Protein AF-A0A8J2X2W2-F1 (afdb_monomer)

Secondary structure (DSSP, 8-state):
-----EEE--S-------------------PPP---PPP--PPPHHHHHHHHHHHHHHHHHHHHHHHHHHHHHHHHHHHTT-SEEEEEEEEEGGGGGG--PPP--S----TT-TTSPPPEEEEEEEEEESSS-----HHHHHT-SEEEEEE-SHHHHHHHHH-TT-SEEEE-TTS--SS---HHHHHHHHHTT-EEEEE-GGGTT-HHHHHHHHHHHHHHHHHTTTTTTEEEE--SS-GGG---HHHHHHHHHHTT-S-HHIIIIIHHHHHHHHHHHHHHHTT----SS-HHHHHHHHHTS--S-------

Solvent-accessible surface area (backbone atoms only — not comparable to full-atom values): 17362 Å² total; per-residue (Å²): 142,87,51,50,33,46,54,29,52,39,95,74,90,83,91,86,89,88,87,81,89,85,84,90,87,90,86,81,91,80,83,92,80,79,96,72,80,78,78,85,72,76,73,53,74,69,55,50,50,48,54,49,52,51,54,50,50,50,53,50,49,54,51,48,53,50,45,54,32,38,51,48,25,47,54,44,37,44,75,41,32,26,47,31,37,28,50,61,29,77,38,47,50,93,48,33,74,76,56,62,72,74,75,92,62,81,78,74,80,79,73,86,49,94,86,52,86,75,70,42,82,40,37,25,38,35,34,38,26,71,48,63,62,90,69,59,50,65,76,42,57,58,66,27,47,32,33,29,34,34,53,58,27,51,55,10,42,49,34,52,30,70,38,85,79,38,20,30,43,39,50,71,25,59,47,82,66,76,46,75,92,50,61,72,43,49,50,48,18,45,73,78,46,24,24,40,32,42,43,51,39,58,30,66,95,28,73,70,16,36,53,28,35,42,56,52,35,35,52,49,11,62,62,29,80,30,16,62,34,29,28,59,26,35,27,46,40,51,36,86,61,56,67,40,44,65,56,49,26,54,50,34,42,75,19,56,22,73,47,26,68,39,19,40,40,54,22,46,50,42,24,49,51,38,19,45,42,48,27,49,77,70,72,44,86,89,53,99,58,55,71,66,59,43,48,52,57,59,67,67,49,79,66,90,70,78,77,77,77,81,126

InterPro domains:
  IPR002738 RNase P subunit p30 [PF01876] (72-260)
  IPR002738 RNase P subunit p30 [PTHR13031] (71-258)
  IPR016195 Polymerase/histidinol phosphatase-like [SSF89550] (74-259)

Nearest PDB structures (foldseek):
  7c7a-assembly1_I  TM=8.170E-01  e=3.276E-10  Saccharomyces cerevisiae S288C
  6ahu-assembly1_I  TM=7.641E-01  e=2.600E-10  Homo sapiens
  7c7a-assembly1_J  TM=7.807E-01  e=2.335E-09  Saccharomyces cerevisiae S288C
  6k0b-assembly1_C  TM=5.532E-01  e=8.106E-05  Methanocaldococcus jannaschii DSM 2661
  7cm9-assembly2_D  TM=5.169E-01  e=7.958E+00  Psychrobacter sp.

Foldseek 3Di:
DWFWKFWFFDDDDDDDDDDDDDDDDDDDDDDDDDDDDDDPDPDDPVVVVVVVVVVVVVVVVVLVVLLVLLLLLLVLSVVLGTQEIEGEDEDELVCLAVTAFRDNPDDPPPVPPPPDDDYHYFYEYEYEDAALDNDHDLVSLLNGLAYEYEYQEQSVLLSLLQDLSHQEYEYELLAAHNYDDDLVSLVSSVLSLHAYEYACQSVVVPVRSVVSSLVVLLVSCVSCVQQQRYEYIHGGSHNVSDDHLVVQLVVNVSSRRPPSSNHNHVNSVSSSLSSQLSSVVVVHPPDPDDPVRSVCVVVPRPDPDPPPPDD

Sequence (311 aa):
LTKNVLVRPRSGRGSAERGAHYYSTQCERASPAGNSSPASSQPGPAALLQQRADAVAAKMQDAHELRCGSVAAAERAYALGYASVALETLCDAAHASDAKPLDWGEPRDVETLKTTPRLRLLKRLTVRLDAPRVSVPQKVLNAFDIVAAVPETDDAFRAACSCNDVDLISVACGARLPFSVARKDVEVAIKRGAAFEVSYAHSIGQPRSLRHLTATGLRLAALTNGGRGLVLSCGSPDAWRVRSPGDTAALAAMLGVRNTDGVVGASAARAVEAGAARKYNAGADDSWLDGDEIKALVEARPSGKRRRRRK

Structure (mmCIF, N/CA/C/O backbone):
data_AF-A0A8J2X2W2-F1
#
_entry.id   AF-A0A8J2X2W2-F1
#
loop_
_atom_site.group_PDB
_atom_site.id
_atom_site.type_symbol
_atom_site.label_atom_id
_atom_site.label_alt_id
_atom_site.label_comp_id
_atom_site.label_asym_id
_atom_site.label_entity_id
_atom_site.label_seq_id
_atom_site.pdbx_PDB_ins_code
_atom_site.Cartn_x
_atom_site.Cartn_y
_atom_site.Cartn_z
_atom_site.occupancy
_atom_site.B_iso_or_equiv
_atom_site.auth_seq_id
_atom_site.auth_comp_id
_atom_site.auth_asym_id
_atom_site.auth_atom_id
_atom_site.pdbx_PDB_model_num
ATOM 1 N N . LEU A 1 1 ? -0.875 9.837 -11.314 1.00 24.45 1 LEU A N 1
ATOM 2 C CA . LEU A 1 1 ? -0.885 8.517 -11.984 1.00 24.45 1 LEU A CA 1
ATOM 3 C C . LEU A 1 1 ? 0.195 7.641 -11.361 1.00 24.45 1 LEU A C 1
ATOM 5 O O . LEU A 1 1 ? 1.324 7.734 -11.802 1.00 24.45 1 LEU A O 1
ATOM 9 N N . THR A 1 2 ? -0.120 6.839 -10.341 1.00 21.83 2 THR A N 1
ATOM 10 C CA . THR A 1 2 ? 0.725 5.707 -9.898 1.00 21.83 2 THR A CA 1
ATOM 11 C C . THR A 1 2 ? -0.059 4.857 -8.907 1.00 21.83 2 THR A C 1
ATOM 13 O O . THR A 1 2 ? -0.635 5.381 -7.963 1.00 21.83 2 THR A O 1
ATOM 16 N N . LYS A 1 3 ? -0.133 3.566 -9.221 1.00 43.47 3 LYS A N 1
ATOM 17 C CA . LYS A 1 3 ? -1.241 2.644 -8.957 1.00 43.47 3 LYS A CA 1
ATOM 18 C C . LYS A 1 3 ? -0.743 1.509 -8.038 1.00 43.47 3 LYS A C 1
ATOM 20 O O . LYS A 1 3 ? 0.450 1.264 -8.082 1.00 43.47 3 LYS A O 1
ATOM 25 N N . ASN A 1 4 ? -1.559 0.780 -7.271 1.00 34.69 4 ASN A N 1
ATOM 26 C CA . ASN A 1 4 ? -1.142 -0.370 -6.453 1.00 34.69 4 ASN A CA 1
ATOM 27 C C . ASN A 1 4 ? -2.254 -1.401 -6.208 1.00 34.69 4 ASN A C 1
ATOM 29 O O . ASN A 1 4 ? -3.209 -1.159 -5.480 1.00 34.69 4 ASN A O 1
ATOM 33 N N . VAL A 1 5 ? -2.053 -2.621 -6.707 1.00 31.16 5 VAL A N 1
ATOM 34 C CA . VAL A 1 5 ? -2.865 -3.788 -6.342 1.00 31.16 5 VAL A CA 1
ATOM 35 C C . VAL A 1 5 ? -2.185 -4.532 -5.189 1.00 31.16 5 VAL A C 1
ATOM 37 O O . VAL A 1 5 ? -1.052 -5.003 -5.342 1.00 31.16 5 VAL A O 1
ATOM 40 N N . LEU A 1 6 ? -2.869 -4.642 -4.045 1.00 33.56 6 LEU A N 1
ATOM 41 C CA . LEU A 1 6 ? -2.481 -5.547 -2.959 1.00 33.56 6 LEU A CA 1
ATOM 42 C C . LEU A 1 6 ? -2.991 -6.947 -3.292 1.00 33.56 6 LEU A C 1
ATOM 44 O O . LEU A 1 6 ? -4.169 -7.108 -3.608 1.00 33.56 6 LEU A O 1
ATOM 48 N N . VAL A 1 7 ? -2.123 -7.951 -3.205 1.00 36.31 7 VAL A N 1
ATOM 49 C CA . VAL A 1 7 ? -2.464 -9.306 -3.631 1.00 36.31 7 VAL A CA 1
ATOM 50 C C . VAL A 1 7 ? -1.961 -10.319 -2.594 1.00 36.31 7 VAL A C 1
ATOM 52 O O . VAL A 1 7 ? -0.776 -10.318 -2.267 1.00 36.31 7 VAL A O 1
ATOM 55 N N . ARG A 1 8 ? -2.843 -11.193 -2.075 1.00 36.81 8 ARG A N 1
ATOM 56 C CA . ARG A 1 8 ? -2.487 -12.313 -1.165 1.00 36.81 8 ARG A CA 1
ATOM 57 C C . ARG A 1 8 ? -2.390 -13.671 -1.888 1.00 36.81 8 ARG A C 1
ATOM 59 O O . ARG A 1 8 ? -3.344 -14.002 -2.568 1.00 36.81 8 ARG A O 1
ATOM 66 N N . PRO A 1 9 ? -1.349 -14.493 -1.715 1.00 33.06 9 PRO A N 1
ATOM 67 C CA . PRO A 1 9 ? -1.079 -15.717 -2.479 1.00 33.06 9 PRO A CA 1
ATOM 68 C C . PRO A 1 9 ? -1.818 -16.999 -2.029 1.00 33.06 9 PRO A C 1
ATOM 70 O O . PRO A 1 9 ? -2.207 -17.097 -0.866 1.00 33.06 9 PRO A O 1
ATOM 73 N N . ARG A 1 10 ? -1.882 -18.026 -2.898 1.00 34.56 10 ARG A N 1
ATOM 74 C CA . ARG A 1 10 ? -2.099 -19.462 -2.584 1.00 34.56 10 ARG A CA 1
ATOM 75 C C . ARG A 1 10 ? -0.824 -20.239 -2.876 1.00 34.56 10 ARG A C 1
ATOM 77 O O . ARG A 1 10 ? -0.017 -19.873 -3.724 1.00 34.56 10 ARG A O 1
ATOM 84 N N . SER A 1 11 ? -0.669 -21.339 -2.159 1.00 32.75 11 SER A N 1
ATOM 85 C CA . SER A 1 11 ? 0.422 -22.297 -2.280 1.00 32.75 11 SER A CA 1
ATOM 86 C C . SER A 1 11 ? 0.377 -23.064 -3.611 1.00 32.75 11 SER A C 1
ATOM 88 O O . SER A 1 11 ? -0.542 -23.854 -3.817 1.00 32.75 11 SER A O 1
ATOM 90 N N . GLY A 1 12 ? 1.376 -22.892 -4.484 1.00 34.03 12 GLY A N 1
ATOM 91 C CA . GLY A 1 12 ? 1.582 -23.756 -5.661 1.00 34.03 12 GLY A CA 1
ATOM 92 C C . GLY A 1 12 ? 2.517 -23.155 -6.722 1.00 34.03 12 GLY A C 1
ATOM 93 O O . GLY A 1 12 ? 2.444 -21.962 -6.986 1.00 34.03 12 GLY A O 1
ATOM 94 N N . ARG A 1 13 ? 3.428 -23.964 -7.290 1.00 36.56 13 ARG A N 1
ATOM 95 C CA . ARG A 1 13 ? 4.527 -23.574 -8.211 1.00 36.56 13 ARG A CA 1
ATOM 96 C C . ARG A 1 13 ? 4.166 -23.769 -9.698 1.00 36.56 13 ARG A C 1
ATOM 98 O O . ARG A 1 13 ? 3.506 -24.748 -10.019 1.00 36.56 13 ARG A O 1
ATOM 105 N N . GLY A 1 14 ? 4.738 -22.942 -10.583 1.00 31.86 14 GLY A N 1
ATOM 106 C CA . GLY A 1 14 ? 4.928 -23.211 -12.029 1.00 31.86 14 GLY A CA 1
ATOM 107 C C . GLY A 1 14 ? 4.980 -21.915 -12.861 1.00 31.86 14 GLY A C 1
ATOM 108 O O . GLY A 1 14 ? 4.031 -21.145 -12.805 1.00 31.86 14 GLY A O 1
ATOM 109 N N . SER A 1 15 ? 6.127 -21.477 -13.402 1.00 30.03 15 SER A N 1
ATOM 110 C CA . SER A 1 15 ? 6.850 -21.871 -14.644 1.00 30.03 15 SER A CA 1
ATOM 111 C C . SER A 1 15 ? 6.485 -20.985 -15.854 1.00 30.03 15 SER A C 1
ATOM 113 O O . SER A 1 15 ? 5.317 -20.734 -16.116 1.00 30.03 15 SER A O 1
ATOM 115 N N . ALA A 1 16 ? 7.510 -20.464 -16.543 1.00 31.73 16 ALA A N 1
ATOM 116 C CA . ALA A 1 16 ? 7.482 -19.286 -17.421 1.00 31.73 16 ALA A CA 1
ATOM 117 C C . ALA A 1 16 ? 7.842 -19.592 -18.885 1.00 31.73 16 ALA A C 1
ATOM 119 O O . ALA A 1 16 ? 8.654 -20.481 -19.121 1.00 31.73 16 ALA A O 1
ATOM 120 N N . GLU A 1 17 ? 7.378 -18.759 -19.829 1.00 29.20 17 GLU A N 1
ATOM 121 C CA . GLU A 1 17 ? 7.887 -18.702 -21.212 1.00 29.20 17 GLU A CA 1
ATOM 122 C C . GLU A 1 17 ? 7.980 -17.262 -21.772 1.00 29.20 17 GLU A C 1
ATOM 124 O O . GLU A 1 17 ? 7.378 -16.326 -21.244 1.00 29.20 17 GLU A O 1
ATOM 129 N N . ARG A 1 18 ? 8.839 -17.099 -22.795 1.00 30.72 18 ARG A N 1
ATOM 130 C CA . ARG A 1 18 ? 9.478 -15.871 -23.321 1.00 30.72 18 ARG A CA 1
ATOM 131 C C . ARG A 1 18 ? 9.047 -15.539 -24.763 1.00 30.72 18 ARG A C 1
ATOM 133 O O . ARG A 1 18 ? 8.741 -16.446 -25.522 1.00 30.72 18 ARG A O 1
ATOM 140 N N . GLY A 1 19 ? 9.228 -14.274 -25.168 1.00 25.31 19 GLY A N 1
ATOM 141 C CA . GLY A 1 19 ? 9.391 -13.802 -26.564 1.00 25.31 19 GLY A CA 1
ATOM 142 C C . GLY A 1 19 ? 8.934 -12.340 -26.727 1.00 25.31 19 GLY A C 1
ATOM 143 O O . GLY A 1 19 ? 8.133 -11.887 -25.920 1.00 25.31 19 GLY A O 1
ATOM 144 N N . ALA A 1 20 ? 9.332 -11.511 -27.697 1.00 25.92 20 ALA A N 1
ATOM 145 C CA . ALA A 1 20 ? 10.502 -11.351 -28.568 1.00 25.92 20 ALA A CA 1
ATOM 146 C C . ALA A 1 20 ? 10.357 -9.961 -29.264 1.00 25.92 20 ALA A C 1
ATOM 148 O O . ALA A 1 20 ? 9.246 -9.487 -29.465 1.00 25.92 20 ALA A O 1
ATOM 149 N N . HIS A 1 21 ? 11.500 -9.337 -29.568 1.00 27.16 21 HIS A N 1
ATOM 150 C CA . HIS A 1 21 ? 11.850 -8.168 -30.412 1.00 27.16 21 HIS A CA 1
ATOM 151 C C . HIS A 1 21 ? 10.853 -7.496 -31.386 1.00 27.16 21 HIS A C 1
ATOM 153 O O . HIS A 1 21 ? 10.154 -8.191 -32.106 1.00 27.16 21 HIS A O 1
ATOM 159 N N . TYR A 1 22 ? 11.002 -6.164 -31.569 1.00 26.44 22 TYR A N 1
ATOM 160 C CA . TYR A 1 22 ? 10.888 -5.459 -32.871 1.00 26.44 22 TYR A CA 1
ATOM 161 C C . TYR A 1 22 ? 11.778 -4.182 -32.947 1.00 26.44 22 TYR A C 1
ATOM 163 O O . TYR A 1 22 ? 11.988 -3.503 -31.943 1.00 26.44 22 TYR A O 1
ATOM 171 N N . TYR A 1 23 ? 12.329 -3.930 -34.147 1.00 24.78 23 TYR A N 1
ATOM 172 C CA . TYR A 1 23 ? 13.270 -2.877 -34.617 1.00 24.78 23 TYR A CA 1
ATOM 173 C C . TYR A 1 23 ? 12.627 -1.461 -34.693 1.00 24.78 23 TYR A C 1
ATOM 175 O O . TYR A 1 23 ? 11.421 -1.367 -34.868 1.00 24.78 23 TYR A O 1
ATOM 183 N N . SER A 1 24 ? 13.317 -0.355 -34.346 1.00 28.81 24 SER A N 1
ATOM 184 C CA . SER A 1 24 ? 14.166 0.574 -35.152 1.00 28.81 24 SER A CA 1
ATOM 185 C C . SER A 1 24 ? 13.444 1.440 -36.209 1.00 28.81 24 SER A C 1
ATOM 187 O O . SER A 1 24 ? 12.777 0.891 -37.072 1.00 28.81 24 SER A O 1
ATOM 189 N N . THR A 1 25 ? 13.644 2.775 -36.141 1.00 28.00 25 THR A N 1
ATOM 190 C CA . THR A 1 25 ? 14.144 3.667 -37.225 1.00 28.00 25 THR A CA 1
ATOM 191 C C . THR A 1 25 ? 14.337 5.112 -36.722 1.00 28.00 25 THR A C 1
ATOM 193 O O . THR A 1 25 ? 13.554 5.605 -35.914 1.00 28.00 25 THR A O 1
ATOM 196 N N . GLN A 1 26 ? 15.393 5.780 -37.206 1.00 32.53 26 GLN A N 1
ATOM 197 C CA . GLN A 1 26 ? 15.699 7.212 -37.047 1.00 32.53 26 GLN A CA 1
ATOM 198 C C . GLN A 1 26 ? 15.231 8.022 -38.272 1.00 32.53 26 GLN A C 1
ATOM 200 O O . GLN A 1 26 ? 15.278 7.487 -39.374 1.00 32.53 26 GLN A O 1
ATOM 205 N N . CYS A 1 27 ? 14.883 9.301 -38.066 1.00 24.92 27 CYS A N 1
ATOM 206 C CA . CYS A 1 27 ? 15.009 10.506 -38.933 1.00 24.92 27 CYS A CA 1
ATOM 207 C C . CYS A 1 27 ? 14.081 11.586 -38.323 1.00 24.92 27 CYS A C 1
ATOM 209 O O . CYS A 1 27 ? 13.090 11.227 -37.703 1.00 24.92 27 CYS A O 1
ATOM 211 N N . GLU A 1 28 ? 14.272 12.903 -38.359 1.00 29.38 28 GLU A N 1
ATOM 212 C CA . GLU A 1 28 ? 15.184 13.824 -39.040 1.00 29.38 28 GLU A CA 1
ATOM 213 C C . GLU A 1 28 ? 15.098 15.179 -38.294 1.00 29.38 28 GLU A C 1
ATOM 215 O O . GLU A 1 28 ? 14.148 15.440 -37.552 1.00 29.38 28 GLU A O 1
ATOM 220 N N . ARG A 1 29 ? 16.101 16.048 -38.462 1.00 35.06 29 ARG A N 1
ATOM 221 C CA . ARG A 1 29 ? 16.132 17.404 -37.887 1.00 35.06 29 ARG A CA 1
ATOM 222 C C . ARG A 1 29 ? 15.205 18.346 -38.664 1.00 35.06 29 ARG A C 1
ATOM 224 O O . ARG A 1 29 ? 15.359 18.467 -39.873 1.00 35.06 29 ARG A O 1
ATOM 231 N N . ALA A 1 30 ? 14.370 19.108 -37.958 1.00 33.44 30 ALA A N 1
ATOM 232 C CA . ALA A 1 30 ? 13.695 20.294 -38.489 1.00 33.44 30 ALA A CA 1
ATOM 233 C C . ALA A 1 30 ? 14.104 21.547 -37.689 1.00 33.44 30 ALA A C 1
ATOM 235 O O . ALA A 1 30 ? 14.043 21.558 -36.459 1.00 33.44 30 ALA A O 1
ATOM 236 N N . SER A 1 31 ? 14.553 22.583 -38.403 1.00 35.53 31 SER A N 1
ATOM 237 C CA . SER A 1 31 ? 14.855 23.929 -37.887 1.00 35.53 31 SER A CA 1
ATOM 238 C C . SER A 1 31 ? 13.572 24.739 -37.624 1.00 35.53 31 SER A C 1
ATOM 240 O O . SER A 1 31 ? 12.538 24.440 -38.224 1.00 35.53 31 SER A O 1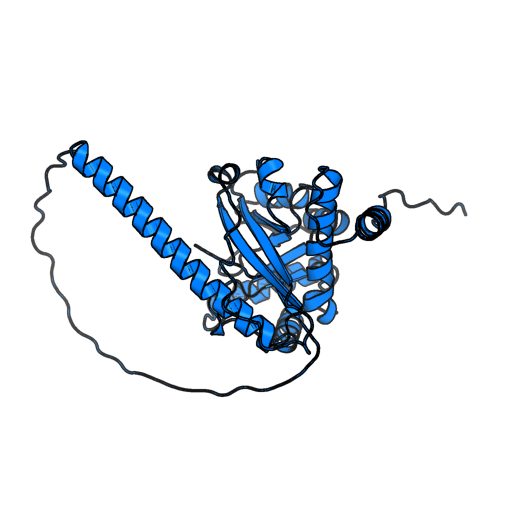
ATOM 242 N N . PRO A 1 32 ? 13.607 25.770 -36.756 1.00 41.06 32 PRO A N 1
ATOM 243 C CA . PRO A 1 32 ? 12.401 26.422 -36.256 1.00 41.06 32 PRO A CA 1
ATOM 244 C C . PRO A 1 32 ? 11.897 27.511 -37.214 1.00 41.06 32 PRO A C 1
ATOM 246 O O . PRO A 1 32 ? 12.652 28.392 -37.624 1.00 41.06 32 PRO A O 1
ATOM 249 N N . ALA A 1 33 ? 10.603 27.475 -37.529 1.00 36.78 33 ALA A N 1
ATOM 250 C CA . ALA A 1 33 ? 9.904 28.539 -38.238 1.00 36.78 33 ALA A CA 1
ATOM 251 C C . ALA A 1 33 ? 9.156 29.451 -37.248 1.00 36.78 33 ALA A C 1
ATOM 253 O O . ALA A 1 33 ? 8.403 28.969 -36.409 1.00 36.78 33 ALA A O 1
ATOM 254 N N . GLY A 1 34 ? 9.378 30.762 -37.392 1.00 34.44 34 GLY A N 1
ATOM 255 C CA . GLY A 1 34 ? 8.404 31.843 -37.192 1.00 34.44 34 GLY A CA 1
ATOM 256 C C . GLY A 1 34 ? 7.659 31.941 -35.856 1.00 34.44 34 GLY A C 1
ATOM 257 O O . GLY A 1 34 ? 6.593 31.361 -35.685 1.00 34.44 34 GLY A O 1
ATOM 258 N N . ASN A 1 35 ? 8.134 32.823 -34.972 1.00 41.25 35 ASN A N 1
ATOM 259 C CA . ASN A 1 35 ? 7.325 33.384 -33.888 1.00 41.25 35 ASN A CA 1
ATOM 260 C C . ASN A 1 35 ? 6.244 34.318 -34.462 1.00 41.25 35 ASN A C 1
ATOM 262 O O . ASN A 1 35 ? 6.518 35.479 -34.758 1.00 41.25 35 ASN A O 1
ATOM 266 N N . SER A 1 36 ? 5.006 33.836 -34.551 1.00 41.78 36 SER A N 1
ATOM 267 C CA . SER A 1 36 ? 3.813 34.686 -34.526 1.00 41.78 36 SER A CA 1
ATOM 268 C C . SER A 1 36 ? 3.010 34.334 -33.279 1.00 41.78 36 SER A C 1
ATOM 270 O O . SER A 1 36 ? 2.406 33.265 -33.206 1.00 41.78 36 SER A O 1
ATOM 272 N N . SER A 1 37 ? 3.042 35.210 -32.276 1.00 43.66 37 SER A N 1
ATOM 273 C CA . SER A 1 37 ? 2.253 35.069 -31.051 1.00 43.66 37 SER A CA 1
ATOM 274 C C . SER A 1 37 ? 0.758 35.043 -31.395 1.00 43.66 37 SER A C 1
ATOM 276 O O . SER A 1 37 ? 0.269 36.031 -31.951 1.00 43.66 37 SER A O 1
ATOM 278 N N . PRO A 1 38 ? -0.000 33.978 -31.077 1.00 44.06 38 PRO A N 1
ATOM 279 C CA . PRO A 1 38 ? -1.446 34.041 -31.189 1.00 44.06 38 PRO A CA 1
ATOM 280 C C . PRO A 1 38 ? -1.968 34.947 -30.071 1.00 44.06 38 PRO A C 1
ATOM 282 O O . PRO A 1 38 ? -1.667 34.745 -28.893 1.00 44.06 38 PRO A O 1
ATOM 285 N N . ALA A 1 39 ? -2.729 35.973 -30.447 1.00 42.81 39 ALA A N 1
ATOM 286 C CA . ALA A 1 39 ? -3.478 36.788 -29.505 1.00 42.81 39 ALA A CA 1
ATOM 287 C C . ALA A 1 39 ? -4.376 35.873 -28.656 1.00 42.81 39 ALA A C 1
ATOM 289 O O . ALA A 1 39 ? -5.155 35.082 -29.188 1.00 42.81 39 ALA A O 1
ATOM 290 N N . SER A 1 40 ? -4.247 35.959 -27.333 1.00 50.62 40 SER A N 1
ATOM 291 C CA . SER A 1 40 ? -5.003 35.165 -26.367 1.00 50.62 40 SER A CA 1
ATOM 292 C C . SER A 1 40 ? -6.456 35.644 -26.278 1.00 50.62 40 SER A C 1
ATOM 294 O O . SER A 1 40 ? -6.863 36.298 -25.319 1.00 50.62 40 SER A O 1
ATOM 296 N N . SER A 1 41 ? -7.273 35.312 -27.279 1.00 61.72 41 SER A N 1
ATOM 297 C CA . SER A 1 41 ? -8.726 35.422 -27.154 1.00 61.72 41 SER A CA 1
ATOM 298 C C . SER A 1 41 ? -9.199 34.390 -26.130 1.00 61.72 41 SER A C 1
ATOM 300 O O . SER A 1 41 ? -9.067 33.184 -26.357 1.00 61.72 41 SER A O 1
ATOM 302 N N . GLN A 1 42 ? -9.717 34.849 -24.989 1.00 56.06 42 GLN A N 1
ATOM 303 C CA . GLN A 1 42 ? -10.313 33.962 -23.991 1.00 56.06 42 GLN A CA 1
ATOM 304 C C . GLN A 1 42 ? -11.442 33.145 -24.645 1.00 56.06 42 GLN A C 1
ATOM 306 O O . GLN A 1 42 ? -12.254 33.719 -25.377 1.00 56.06 42 GLN A O 1
ATOM 311 N N . PRO A 1 43 ? -11.494 31.819 -24.430 1.00 65.25 43 PRO A N 1
ATOM 312 C CA . PRO A 1 43 ? -12.512 30.978 -25.040 1.00 65.25 43 PRO A CA 1
ATOM 313 C C . PRO A 1 43 ? -13.907 31.443 -24.610 1.00 65.25 43 PRO A C 1
ATOM 315 O O . PRO A 1 43 ? -14.156 31.698 -23.433 1.00 65.25 43 PRO A O 1
ATOM 318 N N . GLY A 1 44 ? -14.826 31.550 -25.572 1.00 79.12 44 GLY A N 1
ATOM 319 C CA . GLY A 1 44 ? -16.223 31.867 -25.284 1.00 79.12 44 GLY A CA 1
ATOM 320 C C . GLY A 1 44 ? -16.885 30.797 -24.395 1.00 79.12 44 GLY A C 1
ATOM 321 O O . GLY A 1 44 ? -16.419 29.656 -24.341 1.00 79.12 44 GLY A O 1
ATOM 322 N N . PRO A 1 45 ? -18.003 31.115 -23.720 1.00 75.62 45 PRO A N 1
ATOM 323 C CA . PRO A 1 45 ? -18.645 30.228 -22.742 1.00 75.62 45 PRO A CA 1
ATOM 324 C C . PRO A 1 45 ? -19.031 28.842 -23.296 1.00 75.62 45 PRO A C 1
ATOM 326 O O . PRO A 1 45 ? -18.932 27.850 -22.577 1.00 75.62 45 PRO A O 1
ATOM 329 N N . ALA A 1 46 ? -19.394 28.739 -24.579 1.00 76.06 46 ALA A N 1
ATOM 330 C CA . ALA A 1 46 ? -19.668 27.456 -25.238 1.00 76.06 46 ALA A CA 1
ATOM 331 C C . ALA A 1 46 ? -18.401 26.597 -25.429 1.00 76.06 46 ALA A C 1
ATOM 333 O O . ALA A 1 46 ? -18.435 25.388 -25.212 1.00 76.06 46 ALA A O 1
ATOM 334 N N . ALA A 1 47 ? -17.265 27.221 -25.760 1.00 76.88 47 ALA A N 1
ATOM 335 C CA . ALA A 1 47 ? -15.982 26.530 -25.884 1.00 76.88 47 ALA A CA 1
ATOM 336 C C . ALA A 1 47 ? -15.470 26.042 -24.518 1.00 76.88 47 ALA A C 1
ATOM 338 O O . ALA A 1 47 ? -14.935 24.943 -24.421 1.00 76.88 47 ALA A O 1
ATOM 339 N N . LEU A 1 48 ? -15.705 26.809 -23.447 1.00 73.38 48 LEU A N 1
ATOM 340 C CA . LEU A 1 48 ? -15.424 26.396 -22.064 1.00 73.38 48 LEU A CA 1
ATOM 341 C C . LEU A 1 48 ? -16.267 25.191 -21.621 1.00 73.38 48 LEU A C 1
ATOM 343 O O . LEU A 1 48 ? -15.760 24.304 -20.934 1.00 73.38 48 LEU A O 1
ATOM 347 N N . LEU A 1 49 ? -17.547 25.140 -22.003 1.00 71.50 49 LEU A N 1
ATOM 348 C CA . LEU A 1 49 ? -18.417 23.993 -21.727 1.00 71.50 49 LEU A CA 1
ATOM 349 C C . LEU A 1 49 ? -17.967 22.744 -22.491 1.00 71.50 49 LEU A C 1
ATOM 351 O O . LEU A 1 49 ? -17.895 21.674 -21.890 1.00 71.50 49 LEU A O 1
ATOM 355 N N . GLN A 1 50 ? -17.596 22.891 -23.765 1.00 74.81 50 GLN A N 1
ATOM 356 C CA . GLN A 1 50 ? -17.073 21.786 -24.567 1.00 74.81 50 GLN A CA 1
ATOM 357 C C . GLN A 1 50 ? -15.742 21.267 -24.009 1.00 74.81 50 GLN A C 1
ATOM 359 O O . GLN A 1 50 ? -15.610 20.076 -23.763 1.00 74.81 50 GLN A O 1
ATOM 364 N N . GLN A 1 51 ? -14.802 22.156 -23.670 1.00 75.62 51 GLN A N 1
ATOM 365 C CA . GLN A 1 51 ? -13.534 21.776 -23.033 1.00 75.62 51 GLN A CA 1
ATOM 366 C C . GLN A 1 51 ? -13.741 21.045 -21.701 1.00 75.62 51 GLN A C 1
ATOM 368 O O . GLN A 1 51 ? -13.018 20.102 -21.383 1.00 75.62 51 GLN A O 1
ATOM 373 N N . ARG A 1 52 ? -14.739 21.457 -20.908 1.00 63.41 52 ARG A N 1
ATOM 374 C CA . ARG A 1 52 ? -15.119 20.748 -19.680 1.00 63.41 52 ARG A CA 1
ATOM 375 C C . ARG A 1 52 ? -15.698 19.367 -19.976 1.00 63.41 52 ARG A C 1
ATOM 377 O O . ARG A 1 52 ? -15.336 18.424 -19.279 1.00 63.41 52 ARG A O 1
ATOM 384 N N . ALA A 1 53 ? -16.563 19.240 -20.981 1.00 51.78 53 ALA A N 1
ATOM 385 C CA . ALA A 1 53 ? -17.136 17.962 -21.394 1.00 51.78 53 ALA A CA 1
ATOM 386 C C . ALA A 1 53 ? -16.055 16.998 -21.909 1.00 51.78 53 ALA A C 1
ATOM 388 O O . ALA A 1 53 ? -16.003 15.855 -21.459 1.00 51.78 53 ALA A O 1
ATOM 389 N N . ASP A 1 54 ? -15.137 17.479 -22.746 1.00 61.66 54 ASP A N 1
ATOM 390 C CA . ASP A 1 54 ? -14.018 16.698 -23.280 1.00 61.66 54 ASP A CA 1
ATOM 391 C C . ASP A 1 54 ? -13.063 16.257 -22.159 1.00 61.66 54 ASP A C 1
ATOM 393 O O . ASP A 1 54 ? -12.648 15.101 -22.106 1.00 61.66 54 ASP A O 1
ATOM 397 N N . ALA A 1 55 ? -12.773 17.137 -21.191 1.00 58.81 55 ALA A N 1
ATOM 398 C CA . ALA A 1 55 ? -11.968 16.790 -20.019 1.00 58.81 55 ALA A CA 1
ATOM 399 C C . ALA A 1 55 ? -12.650 15.745 -19.118 1.00 58.81 55 ALA A C 1
ATOM 401 O O . ALA A 1 55 ? -11.976 14.904 -18.520 1.00 58.81 55 ALA A O 1
ATOM 402 N N . VAL A 1 56 ? -13.981 15.784 -19.002 1.00 51.56 56 VAL A N 1
ATOM 403 C CA . VAL A 1 56 ? -14.755 14.758 -18.289 1.00 51.56 56 VAL A CA 1
ATOM 404 C C . VAL A 1 56 ? -14.736 13.437 -19.062 1.00 51.56 56 VAL A C 1
ATOM 406 O O . VAL A 1 56 ? -14.497 12.400 -18.449 1.00 51.56 56 VAL A O 1
ATOM 409 N N . ALA A 1 57 ? -14.910 13.462 -20.385 1.00 38.41 57 ALA A N 1
ATOM 410 C CA . ALA A 1 57 ? -14.857 12.276 -21.237 1.00 38.41 57 ALA A CA 1
ATOM 411 C C . ALA A 1 57 ? -13.472 11.606 -21.213 1.00 38.41 57 ALA A C 1
ATOM 413 O O . ALA A 1 57 ? -13.392 10.392 -21.038 1.00 38.41 57 ALA A O 1
ATOM 414 N N . ALA A 1 58 ? -12.388 12.386 -21.272 1.00 48.06 58 ALA A N 1
ATOM 415 C CA . ALA A 1 58 ? -11.021 11.885 -21.127 1.00 48.06 58 ALA A CA 1
ATOM 416 C C . ALA A 1 58 ? -10.794 11.247 -19.746 1.00 48.06 58 ALA A C 1
ATOM 418 O O . ALA A 1 58 ? -10.296 10.129 -19.651 1.00 48.06 58 ALA A O 1
ATOM 419 N N . LYS A 1 59 ? -11.261 11.890 -18.662 1.00 55.19 59 LYS A N 1
ATOM 420 C CA . LYS A 1 59 ? -11.230 11.295 -17.312 1.00 55.19 59 LYS A CA 1
ATOM 421 C C . LYS A 1 59 ? -12.030 9.991 -17.224 1.00 55.19 59 LYS A C 1
ATOM 423 O O . LYS A 1 59 ? -11.628 9.080 -16.503 1.00 55.19 59 LYS A O 1
ATOM 428 N N . MET A 1 60 ? -13.163 9.897 -17.922 1.00 41.44 60 MET A N 1
ATOM 429 C CA . MET A 1 60 ? -13.977 8.679 -17.985 1.00 41.44 60 MET A CA 1
ATOM 430 C C . MET A 1 60 ? -13.286 7.563 -18.779 1.00 41.44 60 MET A C 1
ATOM 432 O O . MET A 1 60 ? -13.313 6.415 -18.340 1.00 41.44 60 MET A O 1
ATOM 436 N N . GLN A 1 61 ? -12.637 7.884 -19.902 1.00 47.16 61 GLN A N 1
ATOM 437 C CA . GLN A 1 61 ? -11.843 6.937 -20.693 1.00 47.16 61 GLN A CA 1
ATOM 438 C C . GLN A 1 61 ? -10.638 6.418 -19.899 1.00 47.16 61 GLN A C 1
ATOM 440 O O . GLN A 1 61 ? -10.471 5.205 -19.785 1.00 47.16 61 GLN A O 1
ATOM 445 N N . ASP A 1 62 ? -9.893 7.307 -19.237 1.00 59.50 62 ASP A N 1
ATOM 446 C CA . ASP A 1 62 ? -8.787 6.944 -18.344 1.00 59.50 62 ASP A CA 1
ATOM 447 C C . ASP A 1 62 ? -9.252 6.007 -17.216 1.00 59.50 62 ASP A C 1
ATOM 449 O O . ASP A 1 62 ? -8.576 5.030 -16.879 1.00 59.50 62 ASP A O 1
ATOM 453 N N . ALA A 1 63 ? -10.422 6.279 -16.627 1.00 57.31 63 ALA A N 1
ATOM 454 C CA . ALA A 1 63 ? -11.012 5.436 -15.590 1.00 57.31 63 ALA A CA 1
ATOM 455 C C . ALA A 1 63 ? -11.453 4.064 -16.131 1.00 57.31 63 ALA A C 1
ATOM 457 O O . ALA A 1 63 ? -11.277 3.050 -15.451 1.00 57.31 63 ALA A O 1
ATOM 458 N N . HIS A 1 64 ? -11.993 4.014 -17.351 1.00 55.22 64 HIS A N 1
ATOM 459 C CA . HIS A 1 64 ? -12.392 2.776 -18.015 1.00 55.22 64 HIS A CA 1
ATOM 460 C C . HIS A 1 64 ? -11.180 1.899 -18.365 1.00 55.22 64 HIS A C 1
ATOM 462 O O . HIS A 1 64 ? -11.155 0.722 -18.010 1.00 55.22 64 HIS A O 1
ATOM 468 N N . GLU A 1 65 ? -10.141 2.459 -18.985 1.00 60.38 65 GLU A N 1
ATOM 469 C CA . GLU A 1 65 ? -8.901 1.731 -19.285 1.00 60.38 65 GLU A CA 1
ATOM 470 C C . GLU A 1 65 ? -8.214 1.225 -18.015 1.00 60.38 65 GLU A C 1
ATOM 472 O O . GLU A 1 65 ? -7.767 0.075 -17.945 1.00 60.38 65 GLU A O 1
ATOM 477 N N . LEU A 1 66 ? -8.181 2.061 -16.972 1.00 60.06 66 LEU A N 1
ATOM 478 C CA . LEU A 1 66 ? -7.650 1.686 -15.668 1.00 60.06 66 LEU A CA 1
ATOM 479 C C . LEU A 1 66 ? -8.415 0.506 -15.063 1.00 60.06 66 LEU A C 1
ATOM 481 O O . LEU A 1 66 ? -7.799 -0.399 -14.492 1.00 60.06 66 LEU A O 1
ATOM 485 N N . ARG A 1 67 ? -9.743 0.506 -15.200 1.00 64.19 67 ARG A N 1
ATOM 486 C CA . ARG A 1 67 ? -10.612 -0.579 -14.748 1.00 64.19 67 ARG A CA 1
ATOM 487 C C . ARG A 1 67 ? -10.350 -1.859 -15.540 1.00 64.19 67 ARG A C 1
ATOM 489 O O . ARG A 1 67 ? -10.102 -2.889 -14.922 1.00 64.19 67 ARG A O 1
ATOM 496 N N . CYS A 1 68 ? -10.317 -1.800 -16.872 1.00 56.41 68 CYS A N 1
ATOM 497 C CA . CYS A 1 68 ? -10.027 -2.959 -17.721 1.00 56.41 68 CYS A CA 1
ATOM 498 C C . CYS A 1 68 ? -8.662 -3.586 -17.408 1.00 56.41 68 CYS A C 1
ATOM 500 O O . CYS A 1 68 ? -8.573 -4.802 -17.235 1.00 56.41 68 CYS A O 1
ATOM 502 N N . GLY A 1 69 ? -7.612 -2.770 -17.264 1.00 68.75 69 GLY A N 1
ATOM 503 C CA . GLY A 1 69 ? -6.291 -3.265 -16.872 1.00 68.75 69 GLY A CA 1
ATOM 504 C C . GLY A 1 69 ? -6.313 -3.925 -15.492 1.00 68.75 69 GLY A C 1
ATOM 505 O O . GLY A 1 69 ? -5.818 -5.036 -15.316 1.00 68.75 69 GLY A O 1
ATOM 506 N N . SER A 1 70 ? -6.969 -3.291 -14.519 1.00 72.31 70 SER A N 1
ATOM 507 C CA . SER A 1 70 ? -7.041 -3.820 -13.153 1.00 72.31 70 SER A CA 1
ATOM 508 C C . SER A 1 70 ? -7.823 -5.137 -13.051 1.00 72.31 70 SER A C 1
ATOM 510 O O . SER A 1 70 ? -7.448 -5.994 -12.251 1.00 72.31 70 SER A O 1
ATOM 512 N N . VAL A 1 71 ? -8.856 -5.338 -13.878 1.00 76.50 71 VAL A N 1
ATOM 513 C CA . VAL A 1 71 ? -9.570 -6.625 -13.986 1.00 76.50 71 VAL A CA 1
ATOM 514 C C . VAL A 1 71 ? -8.651 -7.705 -14.560 1.00 76.50 71 VAL A C 1
ATOM 516 O O . VAL A 1 71 ? -8.504 -8.759 -13.946 1.00 76.50 71 VAL A O 1
ATOM 519 N N . ALA A 1 72 ? -7.936 -7.424 -15.654 1.00 80.12 72 ALA A N 1
ATOM 520 C CA . ALA A 1 72 ? -6.969 -8.369 -16.223 1.00 80.12 72 ALA A CA 1
ATOM 521 C C . ALA A 1 72 ? -5.839 -8.717 -15.229 1.00 80.12 72 ALA A C 1
ATOM 523 O O . ALA A 1 72 ? -5.374 -9.858 -15.153 1.00 80.12 72 ALA A O 1
ATOM 524 N N . ALA A 1 73 ? -5.399 -7.748 -14.420 1.00 81.81 73 ALA A N 1
ATOM 525 C CA . ALA A 1 73 ? -4.449 -7.992 -13.341 1.00 81.81 73 ALA A CA 1
ATOM 526 C C . ALA A 1 73 ? -5.037 -8.876 -12.228 1.00 81.81 73 ALA A C 1
ATOM 528 O O . ALA A 1 73 ? -4.318 -9.721 -11.690 1.00 81.81 73 ALA A O 1
ATOM 529 N N . ALA A 1 74 ? -6.323 -8.726 -11.901 1.00 79.44 74 ALA A N 1
ATOM 530 C CA . ALA A 1 74 ? -7.018 -9.569 -10.930 1.00 79.44 74 ALA A CA 1
ATOM 531 C C . ALA A 1 74 ? -7.190 -11.014 -11.429 1.00 79.44 74 ALA A C 1
ATOM 533 O O . ALA A 1 74 ? -6.931 -11.951 -10.676 1.00 79.44 74 ALA A O 1
ATOM 534 N N . GLU A 1 75 ? -7.537 -11.206 -12.703 1.00 81.81 75 GLU A N 1
ATOM 535 C CA . GLU A 1 75 ? -7.593 -12.527 -13.346 1.00 81.81 75 GLU A CA 1
ATOM 536 C C . GLU A 1 75 ? -6.220 -13.205 -13.337 1.00 81.81 75 GLU A C 1
ATOM 538 O O . GLU A 1 75 ? -6.082 -14.364 -12.937 1.00 81.81 75 GLU A O 1
ATOM 543 N N . ARG A 1 76 ? -5.164 -12.462 -13.695 1.00 84.81 76 ARG A N 1
ATOM 544 C CA . ARG A 1 76 ? -3.790 -12.971 -13.638 1.00 84.81 76 ARG A CA 1
ATOM 545 C C . ARG A 1 76 ? -3.373 -13.318 -12.212 1.00 84.81 76 ARG A C 1
ATOM 547 O O . ARG A 1 76 ? -2.736 -14.348 -12.002 1.00 84.81 76 ARG A O 1
ATOM 554 N N . ALA A 1 77 ? -3.714 -12.480 -11.238 1.00 85.06 77 ALA A N 1
ATOM 555 C CA . ALA A 1 77 ? -3.478 -12.766 -9.832 1.00 85.06 77 ALA A CA 1
ATOM 556 C C . ALA A 1 77 ? -4.184 -14.065 -9.420 1.00 85.06 77 ALA A C 1
ATOM 558 O O . ALA A 1 77 ? -3.557 -14.955 -8.855 1.00 85.06 77 ALA A O 1
ATOM 559 N N . TYR A 1 78 ? -5.453 -14.238 -9.764 1.00 82.75 78 TYR A N 1
ATOM 560 C CA . TYR A 1 78 ? -6.168 -15.476 -9.477 1.00 82.75 78 TYR A CA 1
ATOM 561 C C . TYR A 1 78 ? -5.490 -16.709 -10.096 1.00 82.75 78 TYR A C 1
ATOM 563 O O . TYR A 1 78 ? -5.247 -17.687 -9.388 1.00 82.75 78 TYR A O 1
ATOM 571 N N . ALA A 1 79 ? -5.082 -16.629 -11.367 1.00 83.19 79 ALA A N 1
ATOM 572 C CA . ALA A 1 79 ? -4.362 -17.703 -12.055 1.00 83.19 79 ALA A CA 1
ATOM 573 C C . ALA A 1 79 ? -3.008 -18.043 -11.400 1.00 83.19 79 ALA A C 1
ATOM 575 O O . ALA A 1 79 ? -2.605 -19.201 -11.359 1.00 83.19 79 ALA A O 1
ATOM 576 N N . LEU A 1 80 ? -2.319 -17.046 -10.833 1.00 84.81 80 LEU A N 1
ATOM 577 C CA . LEU A 1 80 ? -1.078 -17.220 -10.064 1.00 84.81 80 LEU A CA 1
ATOM 578 C C . LEU A 1 80 ? -1.316 -17.722 -8.629 1.00 84.81 80 LEU A C 1
ATOM 580 O O . LEU A 1 80 ? -0.372 -17.855 -7.849 1.00 84.81 80 LEU A O 1
ATOM 584 N N . GLY A 1 81 ? -2.573 -17.979 -8.273 1.00 79.75 81 GLY A N 1
ATOM 585 C CA . GLY A 1 81 ? -2.984 -18.527 -6.997 1.00 79.75 81 GLY A CA 1
ATOM 586 C C . GLY A 1 81 ? -3.442 -17.482 -5.994 1.00 79.75 81 GLY A C 1
ATOM 587 O O . GLY A 1 81 ? -3.653 -17.827 -4.852 1.00 79.75 81 GLY A O 1
ATOM 588 N N . TYR A 1 82 ? -3.616 -16.209 -6.306 1.00 81.69 82 TYR A N 1
ATOM 589 C CA . TYR A 1 82 ? -3.956 -15.256 -5.252 1.00 81.69 82 TYR A CA 1
ATOM 590 C C . TYR A 1 82 ? -5.362 -15.482 -4.622 1.00 81.69 82 TYR A C 1
ATOM 592 O O . TYR A 1 82 ? -6.364 -15.667 -5.303 1.00 81.69 82 TYR A O 1
ATOM 600 N N . ALA A 1 83 ? -5.399 -15.482 -3.284 1.00 77.94 83 ALA A N 1
ATOM 601 C CA . ALA A 1 83 ? -6.519 -15.414 -2.339 1.00 77.94 83 ALA A CA 1
ATOM 602 C C . ALA A 1 83 ? -7.465 -14.218 -2.515 1.00 77.94 83 ALA A C 1
ATOM 604 O O . ALA A 1 83 ? -8.695 -14.314 -2.477 1.00 77.94 83 ALA A O 1
ATOM 605 N N . SER A 1 84 ? -6.839 -13.049 -2.583 1.00 82.25 84 SER A N 1
ATOM 606 C CA . SER A 1 84 ? -7.498 -11.754 -2.462 1.00 82.25 84 SER A CA 1
ATOM 607 C C . SER A 1 84 ? -6.772 -10.729 -3.315 1.00 82.25 84 SER A C 1
ATOM 609 O O . SER A 1 84 ? -5.540 -10.762 -3.386 1.00 82.25 84 SER A O 1
ATOM 611 N N . VAL A 1 85 ? -7.531 -9.814 -3.909 1.00 84.56 85 VAL A N 1
ATOM 612 C CA . VAL A 1 85 ? -7.047 -8.701 -4.728 1.00 84.56 85 VAL A CA 1
ATOM 613 C C . VAL A 1 85 ? -7.745 -7.430 -4.256 1.00 84.56 85 VAL A C 1
ATOM 615 O O . VAL A 1 85 ? -8.966 -7.423 -4.121 1.00 84.56 85 VAL A O 1
ATOM 618 N N . ALA A 1 86 ? -6.989 -6.358 -4.022 1.00 86.06 86 ALA A N 1
ATOM 619 C CA . ALA A 1 86 ? -7.551 -5.042 -3.727 1.00 86.06 86 ALA A CA 1
ATOM 620 C C . ALA A 1 86 ? -7.411 -4.090 -4.922 1.00 86.06 86 ALA A C 1
ATOM 622 O O . ALA A 1 86 ? -6.296 -3.864 -5.396 1.00 86.06 86 ALA A O 1
ATOM 623 N N . LEU A 1 87 ? -8.532 -3.519 -5.367 1.00 84.56 87 LEU A N 1
ATOM 624 C CA . LEU A 1 87 ? -8.588 -2.494 -6.406 1.00 84.56 87 LEU A CA 1
ATOM 625 C C . LEU A 1 87 ? -8.392 -1.116 -5.795 1.00 84.56 87 LEU A C 1
ATOM 627 O O . LEU A 1 87 ? -9.081 -0.750 -4.846 1.00 84.56 87 LEU A O 1
ATOM 631 N N . GLU A 1 88 ? -7.462 -0.355 -6.350 1.00 87.06 88 GLU A N 1
ATOM 632 C CA . GLU A 1 88 ? -7.094 0.949 -5.820 1.00 87.06 88 GLU A CA 1
ATOM 633 C C . GLU A 1 88 ? -7.860 2.093 -6.489 1.00 87.06 88 GLU A C 1
ATOM 635 O O . GLU A 1 88 ? -7.820 2.266 -7.706 1.00 87.06 88 GLU A O 1
ATOM 640 N N . THR A 1 89 ? -8.477 2.931 -5.661 1.00 88.75 89 THR A N 1
ATOM 641 C CA . THR A 1 89 ? -8.860 4.305 -5.975 1.00 88.75 89 THR A CA 1
ATOM 642 C C . THR A 1 89 ? -7.772 5.231 -5.444 1.00 88.75 89 THR A C 1
ATOM 644 O O . THR A 1 89 ? -7.509 5.259 -4.244 1.00 88.75 89 THR A O 1
ATOM 647 N N . LEU A 1 90 ? -7.142 6.007 -6.322 1.00 87.25 90 LEU A N 1
ATOM 648 C CA . LEU A 1 90 ? -6.067 6.931 -5.968 1.00 87.25 90 LEU A CA 1
ATOM 649 C C . LEU A 1 90 ? -6.561 8.376 -6.021 1.00 87.25 90 LEU A C 1
ATOM 651 O O . LEU A 1 90 ? -7.073 8.808 -7.053 1.00 87.25 90 LEU A O 1
ATOM 655 N N . CYS A 1 91 ? -6.332 9.142 -4.960 1.00 89.75 91 CYS A N 1
ATOM 656 C CA . CYS A 1 91 ? -6.640 10.568 -4.926 1.00 89.75 91 CYS A CA 1
ATOM 657 C C . CYS A 1 91 ? -5.570 11.364 -4.171 1.00 89.75 91 CYS A C 1
ATOM 659 O O . CYS A 1 91 ? -4.820 10.828 -3.355 1.00 89.75 91 CYS A O 1
ATOM 661 N N . ASP A 1 92 ? -5.511 12.662 -4.440 1.00 89.00 92 ASP A N 1
ATOM 662 C CA . ASP A 1 92 ? -4.769 13.599 -3.596 1.00 89.00 92 ASP A CA 1
ATOM 663 C C . ASP A 1 92 ? -5.617 13.954 -2.370 1.00 89.00 92 ASP A C 1
ATOM 665 O O . ASP A 1 92 ? -6.848 13.882 -2.434 1.00 89.00 92 ASP A O 1
ATOM 669 N N . ALA A 1 93 ? -4.983 14.357 -1.265 1.00 85.25 93 ALA A N 1
ATOM 670 C CA . ALA A 1 93 ? -5.688 14.728 -0.034 1.00 85.25 93 ALA A CA 1
ATOM 671 C C . ALA A 1 93 ? -6.805 15.763 -0.270 1.00 85.25 93 ALA A C 1
ATOM 673 O O . ALA A 1 93 ? -7.886 15.635 0.297 1.00 85.25 93 ALA A O 1
ATOM 674 N N . ALA A 1 94 ? -6.585 16.726 -1.174 1.00 84.31 94 ALA A N 1
ATOM 675 C CA . ALA A 1 94 ? -7.567 17.750 -1.540 1.00 84.31 94 ALA A CA 1
ATOM 676 C C . ALA A 1 94 ? -8.862 17.193 -2.162 1.00 84.31 94 ALA A C 1
ATOM 678 O O . ALA A 1 94 ? -9.912 17.815 -2.048 1.00 84.31 94 ALA A O 1
ATOM 679 N N . HIS A 1 95 ? -8.798 16.025 -2.806 1.00 85.56 95 HIS A N 1
ATOM 680 C CA . HIS A 1 95 ? -9.926 15.396 -3.501 1.00 85.56 95 HIS A CA 1
ATOM 681 C C . HIS A 1 95 ? -10.461 14.166 -2.757 1.00 85.56 95 HIS A C 1
ATOM 683 O O . HIS A 1 95 ? -11.306 13.435 -3.275 1.00 85.56 95 HIS A O 1
ATOM 689 N N . ALA A 1 96 ? -9.963 13.901 -1.547 1.00 84.81 96 ALA A N 1
ATOM 690 C CA . ALA A 1 96 ? -10.313 12.697 -0.810 1.00 84.81 96 ALA A CA 1
ATOM 691 C C . ALA A 1 96 ? -11.782 12.676 -0.353 1.00 84.81 96 ALA A C 1
ATOM 693 O O . ALA A 1 96 ? -12.325 11.599 -0.135 1.00 84.81 96 ALA A O 1
ATOM 694 N N . SER A 1 97 ? -12.451 13.830 -0.249 1.00 86.50 97 SER A N 1
ATOM 695 C CA . SER A 1 97 ? -13.884 13.917 0.073 1.00 86.50 97 SER A CA 1
ATOM 696 C C . SER A 1 97 ? -14.792 13.325 -1.004 1.00 86.50 97 SER A C 1
ATOM 698 O O . SER A 1 97 ? -15.869 12.827 -0.683 1.00 86.50 97 SER A O 1
ATOM 700 N N . ASP A 1 98 ? -14.349 13.353 -2.261 1.00 86.06 98 ASP A N 1
ATOM 701 C CA . ASP A 1 98 ? -15.143 12.934 -3.420 1.00 86.06 98 ASP A CA 1
ATOM 702 C C . ASP A 1 98 ? -14.776 11.524 -3.898 1.00 86.06 98 ASP A C 1
ATOM 704 O O . ASP A 1 98 ? -15.331 11.024 -4.882 1.00 86.06 98 ASP A O 1
ATOM 708 N N . ALA A 1 99 ? -13.835 10.869 -3.212 1.00 85.69 99 ALA A N 1
ATOM 709 C CA . ALA A 1 99 ? -13.362 9.549 -3.583 1.00 85.69 99 ALA A CA 1
ATOM 710 C C . ALA A 1 99 ? -14.491 8.516 -3.475 1.00 85.69 99 ALA A C 1
ATOM 712 O O . ALA A 1 99 ? -15.149 8.368 -2.444 1.00 85.69 99 ALA A O 1
ATOM 713 N N . LYS A 1 100 ? -14.685 7.759 -4.556 1.00 85.81 100 LYS A N 1
ATOM 714 C CA . LYS A 1 100 ? -15.629 6.643 -4.625 1.00 85.81 100 LYS A CA 1
ATOM 715 C C . LYS A 1 100 ? -14.877 5.368 -4.995 1.00 85.81 100 LYS A C 1
ATOM 717 O O . LYS A 1 100 ? -13.945 5.434 -5.805 1.00 85.81 100 LYS A O 1
ATOM 722 N N . PRO A 1 101 ? -15.241 4.214 -4.414 1.00 83.38 101 PRO A N 1
ATOM 723 C CA . PRO A 1 101 ? -14.670 2.949 -4.840 1.00 83.38 101 PRO A CA 1
ATOM 724 C C . PRO A 1 101 ? -14.892 2.742 -6.332 1.00 83.38 101 PRO A C 1
ATOM 726 O O . PRO A 1 101 ? -16.004 2.951 -6.821 1.00 83.38 101 PRO A O 1
ATOM 729 N N . LEU A 1 102 ? -13.841 2.340 -7.049 1.00 74.31 102 LEU A N 1
ATOM 730 C CA . LEU A 1 102 ? -14.031 1.838 -8.402 1.00 74.31 102 LEU A CA 1
ATOM 731 C C . LEU A 1 102 ? -14.906 0.586 -8.331 1.00 74.31 102 LEU A C 1
ATOM 733 O O . LEU A 1 102 ? -14.706 -0.285 -7.480 1.00 74.31 102 LEU A O 1
ATOM 737 N N . ASP A 1 103 ? -15.871 0.514 -9.237 1.00 71.00 103 ASP A N 1
ATOM 738 C CA . ASP A 1 103 ? -16.662 -0.686 -9.423 1.00 71.00 103 ASP A CA 1
ATOM 739 C C . ASP A 1 103 ? -15.841 -1.721 -10.204 1.00 71.00 103 ASP A C 1
ATOM 741 O O . ASP A 1 103 ? -15.216 -1.408 -11.224 1.00 71.00 103 ASP A O 1
ATOM 745 N N . TRP A 1 104 ? -15.856 -2.964 -9.729 1.00 66.25 104 TRP A N 1
ATOM 746 C CA . TRP A 1 104 ? -15.333 -4.099 -10.487 1.00 66.25 104 TRP A CA 1
ATOM 747 C C . TRP A 1 104 ? -16.141 -4.296 -11.778 1.00 66.25 104 TRP A C 1
ATOM 749 O O . TRP A 1 104 ? -15.589 -4.704 -12.802 1.00 66.25 104 TRP A O 1
ATOM 759 N N . GLY A 1 105 ? -17.406 -3.870 -11.774 1.00 60.22 105 GLY A N 1
ATOM 760 C CA . GLY A 1 105 ? -18.354 -4.052 -12.856 1.00 60.22 105 GLY A CA 1
ATOM 761 C C . GLY A 1 105 ? -19.332 -5.168 -12.627 1.00 60.22 105 GLY A C 1
ATOM 762 O O . GLY A 1 105 ? -19.204 -5.929 -11.670 1.00 60.22 105 GLY A O 1
ATOM 763 N N . GLU A 1 106 ? -20.218 -5.346 -13.608 1.00 45.31 106 GLU A N 1
ATOM 764 C CA . GLU A 1 106 ? -20.862 -6.639 -13.782 1.00 45.31 106 GLU A CA 1
ATOM 765 C C . GLU A 1 106 ? -19.775 -7.714 -13.924 1.00 45.31 106 GLU A C 1
ATOM 767 O O . GLU A 1 106 ? -18.845 -7.537 -14.727 1.00 45.31 106 GLU A O 1
ATOM 772 N N . PRO A 1 107 ? -19.831 -8.789 -13.118 1.00 42.06 107 PRO A N 1
ATOM 773 C CA . PRO A 1 107 ? -18.909 -9.901 -13.246 1.00 42.06 107 PRO A CA 1
ATOM 774 C C . PRO A 1 107 ? -18.959 -10.396 -14.691 1.00 42.06 107 PRO A C 1
ATOM 776 O O . PRO A 1 107 ? -19.986 -10.891 -15.140 1.00 42.06 107 PRO A O 1
ATOM 779 N N . ARG A 1 108 ? -17.860 -10.273 -15.440 1.00 40.56 108 ARG A N 1
ATOM 780 C CA . ARG A 1 108 ? -17.699 -11.110 -16.631 1.00 40.56 108 ARG A CA 1
ATOM 781 C C . ARG A 1 108 ? -17.559 -12.522 -16.099 1.00 40.56 108 ARG A C 1
ATOM 783 O O . ARG A 1 108 ? -16.625 -12.751 -15.338 1.00 40.56 108 ARG A O 1
ATOM 790 N N . ASP A 1 109 ? -18.519 -13.386 -16.412 1.00 35.91 109 ASP A N 1
ATOM 791 C CA . ASP A 1 109 ? -18.643 -14.761 -15.929 1.00 35.91 109 ASP A CA 1
ATOM 792 C C . ASP A 1 109 ? -17.305 -15.398 -15.529 1.00 35.91 109 ASP A C 1
ATOM 794 O O . ASP A 1 109 ? -16.614 -16.030 -16.326 1.00 35.91 109 ASP A O 1
ATOM 798 N N . VAL A 1 110 ? -16.975 -15.314 -14.239 1.00 43.22 110 VAL A N 1
ATOM 799 C CA . VAL A 1 110 ? -16.086 -16.284 -13.589 1.00 43.22 110 VAL A CA 1
ATOM 800 C C . VAL A 1 110 ? -16.964 -17.424 -13.052 1.00 43.22 110 VAL A C 1
ATOM 802 O O . VAL A 1 110 ? -16.760 -17.937 -11.954 1.00 43.22 110 VAL A O 1
ATOM 805 N N . GLU A 1 111 ? -18.007 -17.795 -13.804 1.00 37.47 111 GLU A N 1
ATOM 806 C CA . GLU A 1 111 ? -18.946 -18.868 -13.458 1.00 37.47 111 GLU A CA 1
ATOM 807 C C . GLU A 1 111 ? -18.327 -20.270 -13.582 1.00 37.47 111 GLU A C 1
ATOM 809 O O . GLU A 1 111 ? -18.890 -21.255 -13.102 1.00 37.47 111 GLU A O 1
ATOM 814 N N . THR A 1 112 ? -17.140 -20.407 -14.171 1.00 36.72 112 THR A N 1
ATOM 815 C CA . THR A 1 112 ? -16.610 -21.718 -14.569 1.00 36.72 112 THR A CA 1
ATOM 816 C C . THR A 1 112 ? -15.872 -22.511 -13.497 1.00 36.72 112 THR A C 1
ATOM 818 O O . THR A 1 112 ? -15.384 -23.594 -13.803 1.00 36.72 112 THR A O 1
ATOM 821 N N . LEU A 1 113 ? -15.808 -22.084 -12.232 1.00 39.69 113 LEU A N 1
ATOM 822 C CA . LEU A 1 113 ? -15.065 -22.854 -11.225 1.00 39.69 113 LEU A CA 1
ATOM 823 C C . LEU A 1 113 ? -15.833 -23.055 -9.913 1.00 39.69 113 LEU A C 1
ATOM 825 O O . LEU A 1 113 ? -15.389 -22.642 -8.841 1.00 39.69 113 LEU A O 1
ATOM 829 N N . LYS A 1 114 ? -16.942 -23.809 -9.993 1.00 36.31 114 LYS A N 1
ATOM 830 C CA . LYS A 1 114 ? -17.688 -24.388 -8.848 1.00 36.31 114 LYS A CA 1
ATOM 831 C C . LYS A 1 114 ? -16.808 -25.198 -7.870 1.00 36.31 114 LYS A C 1
ATOM 833 O O . LYS A 1 114 ? -17.243 -25.493 -6.764 1.00 36.31 114 LYS A O 1
ATOM 838 N N . THR A 1 115 ? -15.576 -25.536 -8.256 1.00 35.03 115 THR A N 1
ATOM 839 C CA . THR A 1 115 ? -14.599 -26.330 -7.490 1.00 35.03 115 THR A CA 1
ATOM 840 C C . THR A 1 115 ? -13.427 -25.522 -6.919 1.00 35.03 115 THR A C 1
ATOM 842 O O . THR A 1 115 ? -12.535 -26.101 -6.303 1.00 35.03 115 THR A O 1
ATOM 845 N N . THR A 1 116 ? -13.400 -24.193 -7.076 1.00 41.31 116 THR A N 1
ATOM 846 C CA . THR A 1 116 ? -12.296 -23.356 -6.569 1.00 41.31 116 THR A CA 1
ATOM 847 C C . THR A 1 116 ? -12.773 -22.354 -5.520 1.00 41.31 116 THR A C 1
ATOM 849 O O . THR A 1 116 ? -13.876 -21.819 -5.642 1.00 41.31 116 THR A O 1
ATOM 852 N N . PRO A 1 117 ? -11.971 -22.037 -4.483 1.00 49.72 117 PRO A N 1
ATOM 853 C CA . PRO A 1 117 ? -12.380 -21.012 -3.537 1.00 49.72 117 PRO A CA 1
ATOM 854 C C . PRO A 1 117 ? -12.435 -19.651 -4.252 1.00 49.72 117 PRO A C 1
ATOM 856 O O . PRO A 1 117 ? -11.545 -19.322 -5.045 1.00 49.72 117 PRO A O 1
ATOM 859 N N . ARG A 1 118 ? -13.483 -18.868 -3.982 1.00 62.25 118 ARG A N 1
ATOM 860 C CA . ARG A 1 118 ? -13.738 -17.575 -4.636 1.00 62.25 118 ARG A CA 1
ATOM 861 C C . ARG A 1 118 ? -12.593 -16.586 -4.379 1.00 62.25 118 ARG A C 1
ATOM 863 O O . ARG A 1 118 ? -12.087 -16.502 -3.258 1.00 62.25 118 ARG A O 1
ATOM 870 N N . LEU A 1 119 ? -12.186 -15.843 -5.410 1.00 70.56 119 LEU A N 1
ATOM 871 C CA . LEU A 1 119 ? -11.259 -14.716 -5.279 1.00 70.56 119 LEU A CA 1
ATOM 872 C C . LEU A 1 119 ? -11.937 -13.599 -4.480 1.00 70.56 119 LEU A C 1
ATOM 874 O O . LEU A 1 119 ? -13.020 -13.152 -4.853 1.00 70.56 119 LEU A O 1
ATOM 878 N N . ARG A 1 120 ? -11.315 -13.128 -3.395 1.00 76.31 120 ARG A N 1
ATOM 879 C CA . ARG A 1 120 ? -11.863 -11.998 -2.631 1.00 76.31 120 ARG A CA 1
ATOM 880 C C . ARG A 1 120 ? -11.464 -10.676 -3.279 1.00 76.31 120 ARG A C 1
ATOM 882 O O . ARG A 1 120 ? -10.277 -10.365 -3.349 1.00 76.31 120 ARG A O 1
ATOM 889 N N . LEU A 1 121 ? -12.455 -9.900 -3.693 1.00 79.56 121 LEU A N 1
ATOM 890 C CA . LEU A 1 121 ? -12.277 -8.587 -4.299 1.00 79.56 121 LEU A CA 1
ATOM 891 C C . LEU A 1 121 ? -12.475 -7.497 -3.240 1.00 79.56 121 LEU A C 1
ATOM 893 O O . LEU A 1 121 ? -13.545 -7.397 -2.652 1.00 79.56 121 LEU A O 1
ATOM 897 N N . LEU A 1 122 ? -11.435 -6.708 -2.985 1.00 84.25 122 LEU A N 1
ATOM 898 C CA . LEU A 1 122 ? -11.419 -5.650 -1.975 1.00 84.25 122 LEU A CA 1
ATOM 899 C C . LEU A 1 122 ? -11.333 -4.274 -2.636 1.00 84.25 122 LEU A C 1
ATOM 901 O O . LEU A 1 122 ? -10.759 -4.118 -3.714 1.00 84.25 122 LEU A O 1
ATOM 905 N N . LYS A 1 123 ? -11.865 -3.263 -1.959 1.00 87.44 123 LYS A N 1
ATOM 906 C CA . LYS A 1 123 ? -11.805 -1.854 -2.348 1.00 87.44 123 LYS A CA 1
ATOM 907 C C . LYS A 1 123 ? -10.741 -1.158 -1.512 1.00 87.44 123 LYS A C 1
ATOM 909 O O . LYS A 1 123 ? -10.798 -1.174 -0.284 1.00 87.44 123 LYS A O 1
ATOM 914 N N . ARG A 1 124 ? -9.776 -0.518 -2.160 1.00 91.38 124 ARG A N 1
ATOM 915 C CA . ARG A 1 124 ? -8.688 0.206 -1.504 1.00 91.38 124 ARG A CA 1
ATOM 916 C C . ARG A 1 124 ? -8.716 1.678 -1.893 1.00 91.38 124 ARG A C 1
ATOM 918 O O . ARG A 1 124 ? -8.767 1.991 -3.074 1.00 91.38 124 ARG A O 1
ATOM 925 N N . LEU A 1 125 ? -8.599 2.569 -0.917 1.00 92.88 125 LEU A N 1
ATOM 926 C CA . LEU A 1 125 ? -8.314 3.986 -1.131 1.00 92.88 125 LEU A CA 1
ATOM 927 C C . LEU A 1 125 ? -6.824 4.234 -0.909 1.00 92.88 125 LEU A C 1
ATOM 929 O O . LEU A 1 125 ? -6.291 3.803 0.106 1.00 92.88 125 LEU A O 1
ATOM 933 N N . THR A 1 126 ? -6.160 4.954 -1.806 1.00 93.62 126 THR A N 1
ATOM 934 C CA . THR A 1 126 ? -4.803 5.468 -1.594 1.00 93.62 126 THR A CA 1
ATOM 935 C C . THR A 1 126 ? -4.823 6.988 -1.677 1.00 93.62 126 THR A C 1
ATOM 937 O O . THR A 1 126 ? -5.189 7.547 -2.710 1.00 93.62 126 THR A O 1
ATOM 940 N N . VAL A 1 127 ? -4.398 7.653 -0.604 1.00 93.44 127 VAL A N 1
ATOM 941 C CA . VAL A 1 127 ? -4.363 9.118 -0.504 1.00 93.44 127 VAL A CA 1
ATOM 942 C C . VAL A 1 127 ? -2.922 9.612 -0.542 1.00 93.44 127 VAL A C 1
ATOM 944 O O . VAL A 1 127 ? -2.109 9.188 0.282 1.00 93.44 127 VAL A O 1
ATOM 947 N N . ARG A 1 128 ? -2.590 10.518 -1.468 1.00 93.25 128 ARG A N 1
ATOM 948 C CA . ARG A 1 128 ? -1.303 11.234 -1.431 1.00 93.25 128 ARG A CA 1
ATOM 949 C C . ARG A 1 128 ? -1.357 12.342 -0.389 1.00 93.25 128 ARG A C 1
ATOM 951 O O . ARG A 1 128 ? -2.299 13.133 -0.384 1.00 93.25 128 ARG A O 1
ATOM 958 N N . LEU A 1 129 ? -0.367 12.361 0.498 1.00 92.06 129 LEU A N 1
ATOM 959 C CA . LEU A 1 129 ? -0.269 13.301 1.607 1.00 92.06 129 LEU A CA 1
ATOM 960 C C . LEU A 1 129 ? 0.955 14.193 1.420 1.00 92.06 129 LEU A C 1
ATOM 962 O O . LEU A 1 129 ? 2.092 13.738 1.546 1.00 92.06 129 LEU A O 1
ATOM 966 N N . ASP A 1 130 ? 0.708 15.471 1.191 1.00 89.44 130 ASP A N 1
ATOM 967 C CA . ASP A 1 130 ? 1.703 16.542 1.147 1.00 89.44 130 ASP A CA 1
ATOM 968 C C . ASP A 1 130 ? 1.835 17.264 2.504 1.00 89.44 130 ASP A C 1
ATOM 970 O O . ASP A 1 130 ? 2.916 17.729 2.870 1.00 89.44 130 ASP A O 1
ATOM 974 N N . ALA A 1 131 ? 0.760 17.286 3.295 1.00 87.44 131 ALA A N 1
ATOM 975 C CA . ALA A 1 131 ? 0.648 17.976 4.578 1.00 87.44 131 ALA A CA 1
ATOM 976 C C . ALA A 1 131 ? 0.520 17.016 5.790 1.00 87.44 131 ALA A C 1
ATOM 978 O O . ALA A 1 131 ? 0.112 15.861 5.641 1.00 87.44 131 ALA A O 1
ATOM 979 N N . PRO A 1 132 ? 0.781 17.482 7.033 1.00 85.12 132 PRO A N 1
ATOM 980 C CA . PRO A 1 132 ? 0.681 16.681 8.267 1.00 85.12 132 PRO A CA 1
ATOM 981 C C . PRO A 1 132 ? -0.750 16.310 8.701 1.00 85.12 132 PRO A C 1
ATOM 983 O O . PRO A 1 132 ? -0.993 16.048 9.881 1.00 85.12 132 PRO A O 1
ATOM 986 N N . ARG A 1 133 ? -1.730 16.311 7.793 1.00 79.81 133 ARG A N 1
ATOM 987 C CA . ARG A 1 133 ? -3.127 15.998 8.111 1.00 79.81 133 ARG A CA 1
ATOM 988 C C . ARG A 1 133 ? -3.715 15.033 7.096 1.00 79.81 133 ARG A C 1
ATOM 990 O O . ARG A 1 133 ? -3.769 15.320 5.907 1.00 79.81 133 ARG A O 1
ATOM 997 N N . VAL A 1 134 ? -4.238 13.924 7.608 1.00 78.56 134 VAL A N 1
ATOM 998 C CA . VAL A 1 134 ? -5.111 13.018 6.861 1.00 78.56 134 VAL A CA 1
ATOM 999 C C . VAL A 1 134 ? -6.538 13.514 7.075 1.00 78.56 134 VAL A C 1
ATOM 1001 O O . VAL A 1 134 ? -7.133 13.252 8.115 1.00 78.56 134 VAL A O 1
ATOM 1004 N N . SER A 1 135 ? -7.061 14.316 6.148 1.00 80.25 135 SER A N 1
ATOM 1005 C CA . SER A 1 135 ? -8.431 14.837 6.231 1.00 80.25 135 SER A CA 1
ATOM 1006 C C . SER A 1 135 ? -9.313 14.111 5.222 1.00 80.25 135 SER A C 1
ATOM 1008 O O . SER A 1 135 ? -9.560 14.595 4.124 1.00 80.25 135 SER A O 1
ATOM 1010 N N . VAL A 1 136 ? -9.747 12.905 5.589 1.00 88.06 136 VAL A N 1
ATOM 1011 C CA . VAL A 1 136 ? -10.691 12.116 4.790 1.00 88.06 136 VAL A CA 1
ATOM 1012 C C . VAL A 1 136 ? -11.958 11.922 5.620 1.00 88.06 136 VAL A C 1
ATOM 1014 O O . VAL A 1 136 ? -11.859 11.449 6.752 1.00 88.06 136 VAL A O 1
ATOM 1017 N N . PRO A 1 137 ? -13.150 12.280 5.112 1.00 90.31 137 PRO A N 1
ATOM 1018 C CA . PRO A 1 137 ? -14.387 12.072 5.852 1.00 90.31 137 PRO A CA 1
ATOM 1019 C C . PRO A 1 137 ? -14.605 10.591 6.180 1.00 90.31 137 PRO A C 1
ATOM 1021 O O . PRO A 1 137 ? -14.450 9.734 5.308 1.00 90.31 137 PRO A O 1
ATOM 1024 N N . GLN A 1 138 ? -15.063 10.285 7.398 1.00 89.38 138 GLN A N 1
ATOM 1025 C CA . GLN A 1 138 ? -15.301 8.899 7.828 1.00 89.38 138 GLN A CA 1
ATOM 1026 C C . GLN A 1 138 ? -16.249 8.141 6.889 1.00 89.38 138 GLN A C 1
ATOM 1028 O O . GLN A 1 138 ? -16.04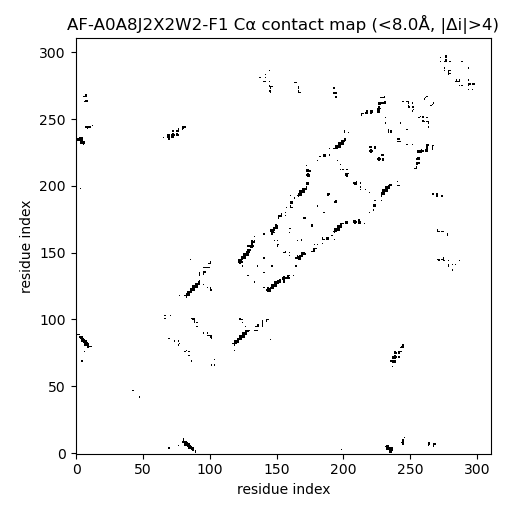1 6.966 6.603 1.00 89.38 138 GLN A O 1
ATOM 1033 N N . LYS A 1 139 ? -17.255 8.835 6.342 1.00 89.38 139 LYS A N 1
ATOM 1034 C CA . LYS A 1 139 ? -18.178 8.279 5.342 1.00 89.38 139 LYS A CA 1
ATOM 1035 C C . LYS A 1 139 ? -17.445 7.736 4.111 1.00 89.38 139 LYS A C 1
ATOM 1037 O O . LYS A 1 139 ? -17.829 6.693 3.595 1.00 89.38 139 LYS A O 1
ATOM 1042 N N . VAL A 1 140 ? -16.402 8.431 3.654 1.00 90.69 140 VAL A N 1
ATOM 1043 C CA . VAL A 1 140 ? -15.571 7.982 2.532 1.00 90.69 140 VAL A CA 1
ATOM 1044 C C . VAL A 1 140 ? -14.714 6.803 2.968 1.00 90.69 140 VAL A C 1
ATOM 1046 O O . VAL A 1 140 ? -14.736 5.775 2.306 1.00 90.69 140 VAL A O 1
ATOM 1049 N N . LEU A 1 141 ? -14.018 6.906 4.105 1.00 91.38 141 LEU A N 1
ATOM 1050 C CA . LEU A 1 141 ? -13.165 5.830 4.630 1.00 91.38 141 LEU A CA 1
ATOM 1051 C C . LEU A 1 141 ? -13.923 4.505 4.798 1.00 91.38 141 LEU A C 1
ATOM 1053 O O . LEU A 1 141 ? -13.380 3.441 4.506 1.00 91.38 141 LEU A O 1
ATOM 1057 N N . ASN A 1 142 ? -15.185 4.569 5.224 1.00 89.19 142 ASN A N 1
ATOM 1058 C CA . ASN A 1 142 ? -16.040 3.400 5.419 1.00 89.19 142 ASN A CA 1
ATOM 1059 C C . ASN A 1 142 ? -16.483 2.744 4.099 1.00 89.19 142 ASN A C 1
ATOM 1061 O O . ASN A 1 142 ? -16.826 1.565 4.103 1.00 89.19 142 ASN A O 1
ATOM 1065 N N . ALA A 1 143 ? -16.426 3.456 2.968 1.00 89.00 143 ALA A N 1
ATOM 1066 C CA . ALA A 1 143 ? -16.719 2.888 1.650 1.00 89.00 143 ALA A CA 1
ATOM 1067 C C . ALA A 1 143 ? -15.592 1.976 1.119 1.00 89.00 143 ALA A C 1
ATOM 1069 O O . ALA A 1 143 ? -15.793 1.249 0.143 1.00 89.00 143 ALA A O 1
ATOM 1070 N N . PHE A 1 144 ? -14.413 2.001 1.750 1.00 90.31 144 PHE A N 1
ATOM 1071 C CA . PHE A 1 144 ? -13.234 1.230 1.356 1.00 90.31 144 PHE A CA 1
ATOM 1072 C C . PHE A 1 144 ? -12.838 0.224 2.432 1.00 90.31 144 PHE A C 1
ATOM 1074 O O . PHE A 1 144 ? -12.873 0.519 3.625 1.00 90.31 144 PHE A O 1
ATOM 1081 N N . ASP A 1 145 ? -12.406 -0.962 2.010 1.00 87.81 145 ASP A N 1
ATOM 1082 C CA . ASP A 1 145 ? -11.873 -1.993 2.903 1.00 87.81 145 ASP A CA 1
ATOM 1083 C C . ASP A 1 145 ? -10.521 -1.593 3.461 1.00 87.81 145 ASP A C 1
ATOM 1085 O O . ASP A 1 145 ? -10.289 -1.712 4.657 1.00 87.81 145 ASP A O 1
ATOM 1089 N N . ILE A 1 146 ? -9.647 -1.071 2.603 1.00 92.12 146 ILE A N 1
ATOM 1090 C CA . ILE A 1 146 ? -8.273 -0.723 2.958 1.00 92.12 146 ILE A CA 1
ATOM 1091 C C . ILE A 1 146 ? -8.037 0.752 2.664 1.00 92.12 146 ILE A C 1
ATOM 1093 O O . ILE A 1 146 ? -8.373 1.231 1.582 1.00 92.12 146 ILE A O 1
ATOM 1097 N N . VAL A 1 147 ? -7.409 1.460 3.595 1.00 94.25 147 VAL A N 1
ATOM 1098 C CA . VAL A 1 147 ? -6.987 2.851 3.411 1.00 94.25 147 VAL A CA 1
ATOM 1099 C C . VAL A 1 147 ? -5.469 2.918 3.485 1.00 94.25 147 VAL A C 1
ATOM 1101 O O . VAL A 1 147 ? -4.850 2.556 4.486 1.00 94.25 147 VAL A O 1
ATOM 1104 N N . ALA A 1 148 ? -4.867 3.389 2.402 1.00 94.94 148 ALA A N 1
ATOM 1105 C CA . ALA A 1 148 ? -3.443 3.580 2.245 1.00 94.94 148 ALA A CA 1
ATOM 1106 C C . ALA A 1 148 ? -3.093 5.070 2.146 1.00 94.94 148 ALA A C 1
ATOM 1108 O O . ALA A 1 148 ? -3.829 5.861 1.559 1.00 94.94 148 ALA A O 1
ATOM 1109 N N . ALA A 1 149 ? -1.933 5.444 2.672 1.00 95.19 149 ALA A N 1
ATOM 1110 C CA . ALA A 1 149 ? -1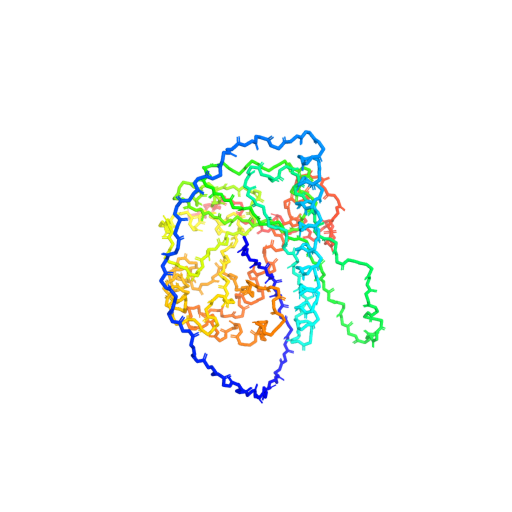.366 6.779 2.536 1.00 95.19 149 ALA A CA 1
ATOM 1111 C C . ALA A 1 149 ? -0.032 6.725 1.787 1.00 95.19 149 ALA A C 1
ATOM 1113 O O . ALA A 1 149 ? 0.806 5.872 2.081 1.00 95.19 149 ALA A O 1
ATOM 1114 N N . VAL A 1 150 ? 0.183 7.656 0.858 1.00 94.62 150 VAL A N 1
ATOM 1115 C CA . VAL A 1 150 ? 1.469 7.898 0.191 1.00 94.62 150 VAL A CA 1
ATOM 1116 C C . VAL A 1 150 ? 1.993 9.248 0.680 1.00 94.62 150 VAL A C 1
ATOM 1118 O O . VAL A 1 150 ? 1.547 10.280 0.184 1.00 94.62 150 VAL A O 1
ATOM 1121 N N . PRO A 1 151 ? 2.879 9.272 1.685 1.00 95.00 151 PRO A N 1
ATOM 1122 C CA . PRO A 1 151 ? 3.448 10.517 2.179 1.00 95.00 151 PRO A CA 1
ATOM 1123 C C . PRO A 1 151 ? 4.494 11.074 1.210 1.00 95.00 151 PRO A C 1
ATOM 1125 O O . PRO A 1 151 ? 5.284 10.322 0.642 1.00 95.00 151 PRO A O 1
ATOM 1128 N N . GLU A 1 152 ? 4.523 12.395 1.062 1.00 93.00 152 GLU A N 1
ATOM 1129 C CA . GLU A 1 152 ? 5.465 13.119 0.197 1.00 93.00 152 GLU A CA 1
ATOM 1130 C C . GLU A 1 152 ? 6.421 14.025 0.990 1.00 93.00 152 GLU A C 1
ATOM 1132 O O . GLU A 1 152 ? 7.432 14.476 0.458 1.00 93.00 152 GLU A O 1
ATOM 1137 N N . THR A 1 153 ? 6.159 14.237 2.283 1.00 94.06 153 THR A N 1
ATOM 1138 C CA . THR A 1 153 ? 6.989 15.042 3.195 1.00 94.06 153 THR A CA 1
ATOM 1139 C C . THR A 1 153 ? 7.254 14.298 4.508 1.00 94.06 153 THR A C 1
ATOM 1141 O O . THR A 1 153 ? 6.525 13.370 4.871 1.00 94.06 153 THR A O 1
ATOM 1144 N N . ASP A 1 154 ? 8.298 14.686 5.251 1.00 94.56 154 ASP A N 1
ATOM 1145 C CA . ASP A 1 154 ? 8.613 14.094 6.564 1.00 94.56 154 ASP A CA 1
ATOM 1146 C C . ASP A 1 154 ? 7.461 14.236 7.567 1.00 94.56 154 ASP A C 1
ATOM 1148 O O . ASP A 1 154 ? 7.186 13.328 8.359 1.00 94.56 154 ASP A O 1
ATOM 1152 N N . ASP A 1 155 ? 6.758 15.364 7.514 1.00 94.56 155 ASP A N 1
ATOM 1153 C CA . ASP A 1 155 ? 5.628 15.646 8.389 1.00 94.56 155 ASP A CA 1
ATOM 1154 C C . ASP A 1 155 ? 4.388 14.836 7.994 1.00 94.56 155 ASP A C 1
ATOM 1156 O O . ASP A 1 155 ? 3.722 14.276 8.870 1.00 94.56 155 ASP A O 1
ATOM 1160 N N . ALA A 1 156 ? 4.132 14.669 6.692 1.00 95.00 156 ALA A N 1
ATOM 1161 C CA . ALA A 1 156 ? 3.101 13.761 6.194 1.00 95.00 156 ALA A CA 1
ATOM 1162 C C . ALA A 1 156 ? 3.390 12.299 6.578 1.00 95.00 156 ALA A C 1
ATOM 1164 O O . ALA A 1 156 ? 2.484 11.580 7.003 1.00 95.00 156 ALA A O 1
ATOM 1165 N N . PHE A 1 157 ? 4.651 11.855 6.502 1.00 95.88 157 PHE A N 1
ATOM 1166 C CA . PHE A 1 157 ? 5.048 10.504 6.913 1.00 95.88 157 PHE A CA 1
ATOM 1167 C C . PHE A 1 157 ? 4.779 10.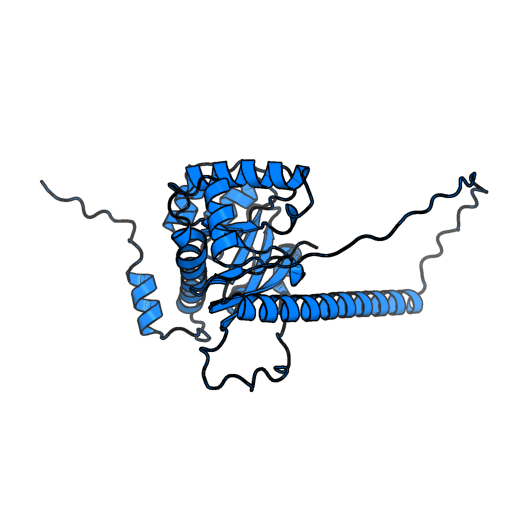263 8.404 1.00 95.88 157 PHE A C 1
ATOM 1169 O O . PHE A 1 157 ? 4.186 9.247 8.780 1.00 95.88 157 PHE A O 1
ATOM 1176 N N . ARG A 1 158 ? 5.156 11.216 9.264 1.00 95.44 158 ARG A N 1
ATOM 1177 C CA . ARG A 1 158 ? 4.913 11.138 10.713 1.00 95.44 158 ARG A CA 1
ATOM 1178 C C . ARG A 1 158 ? 3.423 11.135 11.053 1.00 95.44 158 ARG A C 1
ATOM 1180 O O . ARG A 1 158 ? 2.989 10.358 11.909 1.00 95.44 158 ARG A O 1
ATOM 1187 N N . ALA A 1 159 ? 2.643 11.970 10.366 1.00 94.81 159 ALA A N 1
ATOM 1188 C CA . ALA A 1 159 ? 1.193 12.013 10.508 1.00 94.81 159 ALA A CA 1
ATOM 1189 C C . ALA A 1 159 ? 0.550 10.679 10.096 1.00 94.81 159 ALA A C 1
ATOM 1191 O O . ALA A 1 159 ? -0.224 10.115 10.867 1.00 94.81 159 ALA A O 1
ATOM 1192 N N . ALA A 1 160 ? 0.939 10.111 8.949 1.00 95.50 160 ALA A N 1
ATOM 1193 C CA . ALA A 1 160 ? 0.460 8.805 8.490 1.00 95.50 160 ALA A CA 1
ATOM 1194 C C . ALA A 1 160 ? 0.812 7.672 9.472 1.00 95.50 160 ALA A C 1
ATOM 1196 O O . ALA A 1 160 ? -0.009 6.793 9.743 1.00 95.50 160 ALA A O 1
ATOM 1197 N N . CYS A 1 161 ? 2.007 7.710 10.071 1.00 95.25 161 CYS A N 1
ATOM 1198 C CA . CYS A 1 161 ? 2.413 6.737 11.086 1.00 95.25 161 CYS A CA 1
ATOM 1199 C C . CYS A 1 161 ? 1.565 6.810 12.363 1.00 95.25 161 CYS A C 1
ATOM 1201 O O . CYS A 1 161 ? 1.380 5.784 13.015 1.00 95.25 161 CYS A O 1
ATOM 1203 N N . SER A 1 162 ? 1.019 7.981 12.697 1.00 94.06 162 SER A N 1
ATOM 1204 C CA . SER A 1 162 ? 0.243 8.214 13.926 1.00 94.06 162 SER A CA 1
ATOM 1205 C C . SER A 1 162 ? -1.280 8.171 13.721 1.00 94.06 162 SER A C 1
ATOM 1207 O O . SER A 1 162 ? -2.024 8.104 14.696 1.00 94.06 162 SER A O 1
ATOM 1209 N N . CYS A 1 163 ? -1.757 8.216 12.475 1.00 92.25 163 CYS A N 1
ATOM 1210 C CA . CYS A 1 163 ? -3.177 8.275 12.128 1.00 92.25 163 CYS A CA 1
ATOM 1211 C C . CYS A 1 163 ? -3.845 6.895 12.204 1.00 92.25 163 CYS A C 1
ATOM 1213 O O . CYS A 1 163 ? -3.416 5.972 11.522 1.00 92.25 163 CYS A O 1
ATOM 1215 N N . ASN A 1 164 ? -4.921 6.755 12.984 1.00 89.25 164 ASN A N 1
ATOM 1216 C CA . ASN A 1 164 ? -5.643 5.482 13.127 1.00 89.25 164 ASN A CA 1
ATOM 1217 C C . ASN A 1 164 ? -6.440 5.074 11.881 1.00 89.25 164 ASN A C 1
ATOM 1219 O O . ASN A 1 164 ? -6.726 3.891 11.721 1.00 89.25 164 ASN A O 1
ATOM 1223 N N . ASP A 1 165 ? -6.743 6.020 10.995 1.00 90.94 165 ASP A N 1
ATOM 1224 C CA . ASP A 1 165 ? -7.560 5.779 9.802 1.00 90.94 165 ASP A CA 1
ATOM 1225 C C . ASP A 1 165 ? -6.771 5.174 8.633 1.00 90.94 165 ASP A C 1
ATOM 1227 O O . ASP A 1 165 ? -7.359 4.752 7.640 1.00 90.94 165 ASP A O 1
ATOM 1231 N N . VAL A 1 166 ? -5.439 5.119 8.745 1.00 93.69 166 VAL A N 1
ATOM 1232 C CA . VAL A 1 166 ? -4.531 4.607 7.711 1.00 93.69 166 VAL A CA 1
ATOM 1233 C C . VAL A 1 166 ? -4.076 3.190 8.062 1.00 93.69 166 VAL A C 1
ATOM 1235 O O . VAL A 1 166 ? -3.332 3.018 9.027 1.00 93.69 166 VAL A O 1
ATOM 1238 N N . ASP A 1 167 ? -4.425 2.185 7.261 1.00 93.31 167 ASP A N 1
ATOM 1239 C CA . ASP A 1 167 ? -3.992 0.788 7.467 1.00 93.31 167 ASP A CA 1
ATOM 1240 C C . ASP A 1 167 ? -2.630 0.503 6.832 1.00 93.31 167 ASP A C 1
ATOM 1242 O O . ASP A 1 167 ? -1.835 -0.288 7.348 1.00 93.31 167 ASP A O 1
ATOM 1246 N N . LEU A 1 168 ? -2.376 1.132 5.683 1.00 94.62 168 LEU A N 1
ATOM 1247 C CA . LEU A 1 168 ? -1.183 0.930 4.871 1.00 94.62 168 LEU A CA 1
ATOM 1248 C C . LEU A 1 168 ? -0.447 2.246 4.643 1.00 94.62 168 LEU A C 1
ATOM 1250 O O . LEU A 1 168 ? -1.037 3.257 4.278 1.00 94.62 168 LEU A O 1
ATOM 1254 N N . ILE A 1 169 ? 0.870 2.234 4.800 1.00 95.44 169 ILE A N 1
ATOM 1255 C CA . ILE A 1 169 ? 1.728 3.370 4.460 1.00 95.44 169 ILE A CA 1
ATOM 1256 C C . ILE A 1 169 ? 2.568 2.949 3.261 1.00 95.44 169 ILE A C 1
ATOM 1258 O O . ILE A 1 169 ? 3.523 2.182 3.393 1.00 95.44 169 ILE A O 1
ATOM 1262 N N . SER A 1 170 ? 2.174 3.418 2.082 1.00 93.88 170 SER A N 1
ATOM 1263 C CA . SER A 1 170 ? 2.807 3.075 0.814 1.00 93.88 170 SER A CA 1
ATOM 1264 C C . SER A 1 170 ? 4.006 3.971 0.560 1.00 93.88 170 SER A C 1
ATOM 1266 O O . SER A 1 170 ? 3.896 5.193 0.476 1.00 93.88 170 SER A O 1
ATOM 1268 N N . VAL A 1 171 ? 5.163 3.345 0.384 1.00 90.06 171 VAL A N 1
ATOM 1269 C CA . VAL A 1 171 ? 6.426 4.031 0.147 1.00 90.06 171 VAL A CA 1
ATOM 1270 C C . VAL A 1 171 ? 6.780 3.910 -1.334 1.00 90.06 171 VAL A C 1
ATOM 1272 O O . VAL A 1 171 ? 7.115 2.831 -1.830 1.00 90.06 171 VAL A O 1
ATOM 1275 N N . ALA A 1 172 ? 6.697 5.027 -2.060 1.00 80.62 172 ALA A N 1
ATOM 1276 C CA . ALA A 1 172 ? 6.959 5.065 -3.495 1.00 80.62 172 ALA A CA 1
ATOM 1277 C C . ALA A 1 172 ? 8.443 4.785 -3.796 1.00 80.62 172 ALA A C 1
ATOM 1279 O O . ALA A 1 172 ? 9.308 5.633 -3.606 1.00 80.62 172 ALA A O 1
ATOM 1280 N N . CYS A 1 173 ? 8.741 3.588 -4.301 1.00 79.25 173 CYS A N 1
ATOM 1281 C CA . CYS A 1 173 ? 10.114 3.132 -4.550 1.00 79.25 173 CYS A CA 1
ATOM 1282 C C . CYS A 1 173 ? 10.634 3.426 -5.969 1.00 79.25 173 CYS A C 1
ATOM 1284 O O . CYS A 1 173 ? 11.715 2.971 -6.336 1.00 79.25 173 CYS A O 1
ATOM 1286 N N . GLY A 1 174 ? 9.878 4.168 -6.786 1.00 80.38 174 GLY A N 1
ATOM 1287 C CA . GLY A 1 174 ? 10.280 4.510 -8.156 1.00 80.38 174 GLY A CA 1
ATOM 1288 C C . GLY A 1 174 ? 11.465 5.480 -8.227 1.00 80.38 174 GLY A C 1
ATOM 1289 O O . GLY A 1 174 ? 12.236 5.434 -9.187 1.00 80.38 174 GLY A O 1
ATOM 1290 N N . ALA A 1 175 ? 11.627 6.310 -7.196 1.00 85.88 175 ALA A N 1
ATOM 1291 C CA . ALA A 1 175 ? 12.658 7.331 -7.067 1.00 85.88 175 ALA A CA 1
ATOM 1292 C C . ALA A 1 175 ? 13.193 7.378 -5.625 1.00 85.88 175 ALA A C 1
ATOM 1294 O O . ALA A 1 175 ? 12.735 6.648 -4.743 1.00 85.88 175 ALA A O 1
ATOM 1295 N N . ARG A 1 176 ? 14.177 8.248 -5.379 1.00 88.06 176 ARG A N 1
ATOM 1296 C CA . ARG A 1 176 ? 14.630 8.563 -4.019 1.00 88.06 176 ARG A CA 1
ATOM 1297 C C . ARG A 1 176 ? 13.463 9.141 -3.212 1.00 88.06 176 ARG A C 1
ATOM 1299 O O . ARG A 1 176 ? 12.776 10.036 -3.693 1.00 88.06 176 ARG A O 1
ATOM 1306 N N . LEU A 1 177 ? 13.285 8.653 -1.985 1.00 90.81 177 LEU A N 1
ATOM 1307 C CA . LEU A 1 177 ? 12.231 9.144 -1.099 1.00 90.81 177 LEU A CA 1
ATOM 1308 C C . LEU A 1 177 ? 12.437 10.626 -0.759 1.00 90.81 177 LEU A C 1
ATOM 1310 O O . LEU A 1 177 ? 13.569 11.008 -0.440 1.00 90.81 177 LEU A O 1
ATOM 1314 N N . PRO A 1 178 ? 11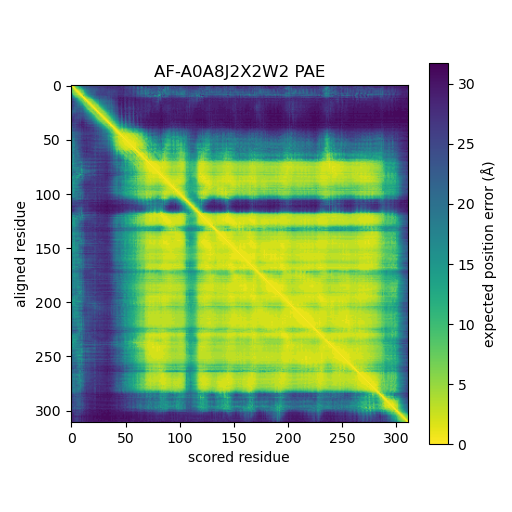.363 11.434 -0.780 1.00 90.50 178 PRO A N 1
ATOM 1315 C CA . PRO A 1 178 ? 11.431 12.843 -0.407 1.00 90.50 178 PRO A CA 1
ATOM 1316 C C . PRO A 1 178 ? 11.474 13.064 1.116 1.00 90.50 178 PRO A C 1
ATOM 1318 O O . PRO A 1 178 ? 11.685 14.186 1.552 1.00 90.50 178 PRO A O 1
ATOM 1321 N N . PHE A 1 179 ? 11.329 12.003 1.918 1.00 93.00 179 PHE A N 1
ATOM 1322 C CA . PHE A 1 179 ? 11.324 12.033 3.383 1.00 93.00 179 PHE A CA 1
ATOM 1323 C C . PHE A 1 179 ? 12.250 10.966 3.988 1.00 93.00 179 PHE A C 1
ATOM 1325 O O . PHE A 1 179 ? 12.625 9.981 3.339 1.00 93.00 179 PHE A O 1
ATOM 1332 N N . SER A 1 180 ? 12.598 11.126 5.267 1.00 91.50 180 SER A N 1
ATOM 1333 C CA . SER A 1 180 ? 13.386 10.158 6.028 1.00 91.50 180 SER A CA 1
ATOM 1334 C C . SER A 1 180 ? 12.504 9.219 6.853 1.00 91.50 180 SER A C 1
ATOM 1336 O O . SER A 1 180 ? 11.722 9.628 7.705 1.00 91.50 180 SER A O 1
ATOM 1338 N N . VAL A 1 181 ? 12.693 7.912 6.667 1.00 93.62 181 VAL A N 1
ATOM 1339 C CA . VAL A 1 181 ? 12.000 6.878 7.451 1.00 93.62 181 VAL A CA 1
ATOM 1340 C C . VAL A 1 181 ? 12.678 6.708 8.817 1.00 93.62 181 VAL A C 1
ATOM 1342 O O . VAL A 1 181 ? 13.713 6.036 8.919 1.00 93.62 181 VAL A O 1
ATOM 1345 N N . ALA A 1 182 ? 12.133 7.316 9.871 1.00 93.50 182 ALA A N 1
ATOM 1346 C CA . ALA A 1 182 ? 12.670 7.196 11.227 1.00 93.50 182 ALA A CA 1
ATOM 1347 C C . ALA A 1 182 ? 12.132 5.955 11.962 1.00 93.50 182 ALA A C 1
ATOM 1349 O O . ALA A 1 182 ? 10.955 5.613 11.863 1.00 93.50 182 ALA A O 1
ATOM 1350 N N . ARG A 1 183 ? 12.988 5.302 12.764 1.00 94.44 183 ARG A N 1
ATOM 1351 C CA . ARG A 1 183 ? 12.626 4.090 13.525 1.00 94.44 183 ARG A CA 1
ATOM 1352 C C . ARG A 1 183 ? 11.429 4.306 14.451 1.00 94.44 183 ARG A C 1
ATOM 1354 O O . ARG A 1 183 ? 10.531 3.476 14.465 1.00 94.44 183 ARG A O 1
ATOM 1361 N N . LYS A 1 184 ? 11.412 5.425 15.182 1.00 95.25 184 LYS A N 1
ATOM 1362 C CA . LYS A 1 184 ? 10.332 5.765 16.122 1.00 95.25 184 LYS A CA 1
ATOM 1363 C C . LYS A 1 184 ? 8.957 5.773 15.443 1.00 95.25 184 LYS A C 1
ATOM 1365 O O . LYS A 1 184 ? 8.003 5.240 15.992 1.00 95.25 184 LYS A O 1
ATOM 1370 N N . ASP A 1 185 ? 8.880 6.319 14.231 1.00 95.88 185 ASP A N 1
ATOM 1371 C CA . ASP A 1 185 ? 7.623 6.480 13.503 1.00 95.88 185 ASP A CA 1
ATOM 1372 C C . ASP A 1 185 ? 7.161 5.120 12.949 1.00 95.88 185 ASP A C 1
ATOM 1374 O O . ASP A 1 185 ? 5.993 4.753 13.079 1.00 95.88 185 ASP A O 1
ATOM 1378 N N . VAL A 1 186 ? 8.105 4.306 12.454 1.00 95.56 186 VAL A N 1
ATOM 1379 C CA . VAL A 1 186 ? 7.849 2.917 12.036 1.00 95.56 186 VAL A CA 1
ATOM 1380 C C . VAL A 1 186 ? 7.337 2.056 13.193 1.00 95.56 186 VAL A C 1
ATOM 1382 O O . VAL A 1 186 ? 6.360 1.327 13.034 1.00 95.56 186 VAL A O 1
ATOM 1385 N N . GLU A 1 187 ? 7.955 2.148 14.371 1.00 94.00 187 GLU A N 1
ATOM 1386 C CA . GLU A 1 187 ? 7.528 1.398 15.557 1.00 94.00 187 GLU A CA 1
ATOM 1387 C C . GLU A 1 187 ? 6.121 1.798 16.019 1.00 94.00 187 GLU A C 1
ATOM 1389 O O . GLU A 1 187 ? 5.329 0.925 16.382 1.00 94.00 187 GLU A O 1
ATOM 1394 N N . VAL A 1 188 ? 5.785 3.092 15.966 1.00 94.88 188 VAL A N 1
ATOM 1395 C CA . VAL A 1 188 ? 4.434 3.592 16.269 1.00 94.88 188 VAL A CA 1
ATOM 1396 C C . VAL A 1 188 ? 3.409 3.004 15.297 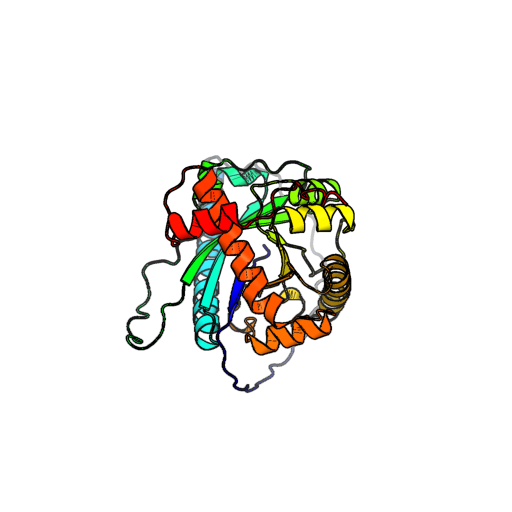1.00 94.88 188 VAL A C 1
ATOM 1398 O O . VAL A 1 188 ? 2.408 2.441 15.748 1.00 94.88 188 VAL A O 1
ATOM 1401 N N . ALA A 1 189 ? 3.684 3.054 13.991 1.00 93.75 189 ALA A N 1
ATOM 1402 C CA . ALA A 1 189 ? 2.798 2.517 12.959 1.00 93.75 189 ALA A CA 1
ATOM 1403 C C . ALA A 1 189 ? 2.578 0.998 13.105 1.00 93.75 189 ALA A C 1
ATOM 1405 O O . ALA A 1 189 ? 1.441 0.523 13.096 1.00 93.75 189 ALA A O 1
ATOM 1406 N N . ILE A 1 190 ? 3.647 0.227 13.330 1.00 91.62 190 ILE A N 1
ATOM 1407 C CA . ILE A 1 190 ? 3.545 -1.230 13.520 1.00 91.62 190 ILE A CA 1
ATOM 1408 C C . ILE A 1 190 ? 2.771 -1.559 14.800 1.00 91.62 190 ILE A C 1
ATOM 1410 O O . ILE A 1 190 ? 1.939 -2.466 14.806 1.00 91.62 190 ILE A O 1
ATOM 1414 N N . LYS A 1 191 ? 3.012 -0.828 15.897 1.00 90.44 191 LYS A N 1
ATOM 1415 C CA . LYS A 1 191 ? 2.345 -1.073 17.184 1.00 90.44 191 LYS A CA 1
ATOM 1416 C C . LYS A 1 191 ? 0.836 -0.838 17.114 1.00 90.44 191 LYS A C 1
ATOM 1418 O O . LYS A 1 191 ? 0.093 -1.571 17.763 1.00 90.44 191 LYS A O 1
ATOM 1423 N N . ARG A 1 192 ? 0.378 0.145 16.329 1.00 89.12 192 ARG A N 1
ATOM 1424 C CA . ARG A 1 192 ? -1.059 0.370 16.077 1.00 89.12 192 ARG A CA 1
ATOM 1425 C C . ARG A 1 192 ? -1.662 -0.598 15.053 1.00 89.12 192 ARG A C 1
ATOM 1427 O O . ARG A 1 192 ? -2.870 -0.567 14.842 1.00 89.12 192 ARG A O 1
ATOM 1434 N N . GLY A 1 193 ? -0.851 -1.458 14.438 1.00 86.81 193 GLY A N 1
ATOM 1435 C CA . GLY A 1 193 ? -1.297 -2.478 13.491 1.00 86.81 193 GLY A CA 1
ATOM 1436 C C . GLY A 1 193 ? -1.322 -2.041 12.026 1.00 86.81 193 GLY A C 1
ATOM 1437 O O . GLY A 1 193 ? -1.901 -2.762 11.221 1.00 86.81 193 GLY A O 1
ATOM 1438 N N . ALA A 1 194 ? -0.708 -0.907 11.671 1.00 91.12 194 ALA A N 1
ATOM 1439 C CA . ALA A 1 194 ? -0.495 -0.549 10.271 1.00 91.12 194 ALA A CA 1
ATOM 1440 C C . ALA A 1 194 ? 0.703 -1.298 9.677 1.00 91.12 194 ALA A C 1
ATOM 1442 O O . ALA A 1 194 ? 1.625 -1.703 10.393 1.00 91.12 194 ALA A O 1
ATOM 1443 N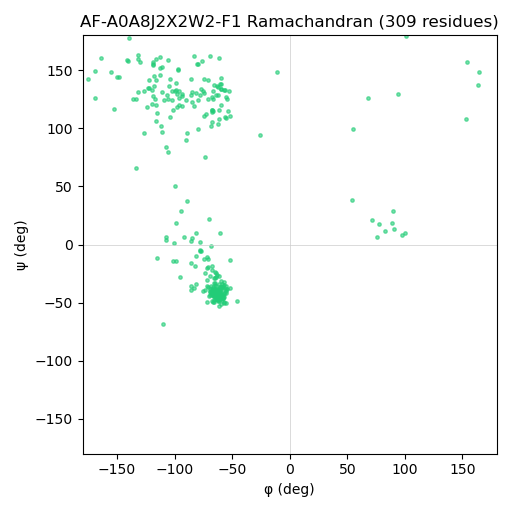 N . ALA A 1 195 ? 0.698 -1.453 8.356 1.00 93.50 195 ALA A N 1
ATOM 1444 C CA . ALA A 1 195 ? 1.805 -2.040 7.613 1.00 93.50 195 ALA A CA 1
ATOM 1445 C C . ALA A 1 195 ? 2.402 -1.048 6.607 1.00 93.50 195 ALA A C 1
ATOM 1447 O O . ALA A 1 195 ? 1.746 -0.123 6.133 1.00 93.50 195 ALA A O 1
ATOM 1448 N N . PHE A 1 196 ? 3.673 -1.252 6.282 1.00 95.00 196 PHE A N 1
ATOM 1449 C CA . PHE A 1 196 ? 4.381 -0.517 5.246 1.00 95.00 196 PHE A CA 1
ATOM 1450 C C . PHE A 1 196 ? 4.290 -1.288 3.943 1.00 95.00 196 PHE A C 1
ATOM 1452 O O . PHE A 1 196 ? 4.602 -2.475 3.898 1.00 95.00 196 PHE A O 1
ATOM 1459 N N . GLU A 1 197 ? 3.882 -0.615 2.881 1.00 93.69 197 GLU A N 1
ATOM 1460 C CA . GLU A 1 197 ? 3.779 -1.203 1.556 1.00 93.69 197 GLU A CA 1
ATOM 1461 C C . GLU A 1 197 ? 4.929 -0.728 0.669 1.00 93.69 197 GLU A C 1
ATOM 1463 O O . GLU A 1 197 ? 5.266 0.457 0.624 1.00 93.69 197 GLU A O 1
ATOM 1468 N N . VAL A 1 198 ? 5.507 -1.675 -0.065 1.00 92.12 198 VAL A N 1
ATOM 1469 C CA . VAL A 1 198 ? 6.528 -1.444 -1.079 1.00 92.12 198 VAL A CA 1
ATOM 1470 C C . VAL A 1 198 ? 6.042 -2.040 -2.396 1.00 92.12 198 VAL A C 1
ATOM 1472 O O . VAL A 1 198 ? 5.824 -3.248 -2.503 1.00 92.12 198 VAL A O 1
ATOM 1475 N N . SER A 1 199 ? 5.886 -1.192 -3.412 1.00 90.94 199 SER A N 1
ATOM 1476 C CA . SER A 1 199 ? 5.426 -1.629 -4.727 1.00 90.94 199 SER A CA 1
ATOM 1477 C C . SER A 1 199 ? 6.583 -1.890 -5.688 1.00 90.94 199 SER A C 1
ATOM 1479 O O . SER A 1 199 ? 7.511 -1.086 -5.812 1.00 90.94 199 SER A O 1
ATOM 1481 N N . TYR A 1 200 ? 6.542 -3.035 -6.374 1.00 91.88 200 TYR A N 1
ATOM 1482 C CA . TYR A 1 200 ? 7.664 -3.501 -7.197 1.00 91.88 200 TYR A CA 1
ATOM 1483 C C . TYR A 1 200 ? 7.493 -3.255 -8.703 1.00 91.88 200 TYR A C 1
ATOM 1485 O O . TYR A 1 200 ? 8.469 -3.351 -9.443 1.00 91.88 200 TYR A O 1
ATOM 1493 N N . ALA A 1 201 ? 6.300 -2.924 -9.210 1.00 90.31 201 ALA A N 1
ATOM 1494 C CA . ALA A 1 201 ? 6.070 -2.786 -10.656 1.00 90.31 201 ALA A CA 1
ATOM 1495 C C . ALA A 1 201 ? 7.034 -1.801 -11.311 1.00 90.31 201 ALA A C 1
ATOM 1497 O O . ALA A 1 201 ? 7.525 -2.074 -12.407 1.00 90.31 201 ALA A O 1
ATOM 1498 N N . HIS A 1 202 ? 7.323 -0.687 -10.638 1.00 86.88 202 HIS A N 1
ATOM 1499 C CA . HIS A 1 202 ? 8.197 0.368 -11.144 1.00 86.88 202 HIS A CA 1
ATOM 1500 C C . HIS A 1 202 ? 9.649 -0.088 -11.328 1.00 86.88 202 HIS A C 1
ATOM 1502 O O . HIS A 1 202 ? 10.358 0.499 -12.137 1.00 86.88 202 HIS A O 1
ATOM 1508 N N . SER A 1 203 ? 10.107 -1.127 -10.621 1.00 89.81 203 SER A N 1
ATOM 1509 C CA . SER A 1 203 ? 11.474 -1.640 -10.773 1.00 89.81 203 SER A CA 1
ATOM 1510 C C . SER A 1 203 ? 11.623 -2.648 -11.910 1.00 89.81 203 SER A C 1
ATOM 1512 O O . SER A 1 203 ? 12.747 -2.945 -12.318 1.00 89.81 203 SER A O 1
ATOM 1514 N N . ILE A 1 204 ? 10.521 -3.200 -12.428 1.00 90.19 204 ILE A N 1
ATOM 1515 C CA . ILE A 1 204 ? 10.570 -4.187 -13.510 1.00 90.19 204 ILE A CA 1
ATOM 1516 C C . ILE A 1 204 ? 11.063 -3.499 -14.787 1.00 90.19 204 ILE A C 1
ATOM 1518 O O . ILE A 1 204 ? 10.397 -2.613 -15.323 1.00 90.19 204 ILE A O 1
ATOM 1522 N N . GLY A 1 205 ? 12.233 -3.927 -15.269 1.00 87.75 205 GLY A N 1
ATOM 1523 C CA . GLY A 1 205 ? 12.873 -3.383 -16.470 1.00 87.75 205 GLY A CA 1
ATOM 1524 C C . GLY A 1 205 ? 13.543 -2.018 -16.277 1.00 87.75 205 GLY A C 1
ATOM 1525 O O . GLY A 1 205 ? 14.005 -1.440 -17.253 1.00 87.75 205 GLY A O 1
ATOM 1526 N N . GLN A 1 206 ? 13.614 -1.497 -15.045 1.00 92.38 206 GLN A N 1
ATOM 1527 C CA . GLN A 1 206 ? 14.147 -0.161 -14.753 1.00 92.38 206 GLN A CA 1
ATOM 1528 C C . GLN A 1 206 ? 15.252 -0.219 -13.683 1.00 92.38 206 GLN A C 1
ATOM 1530 O O . GLN A 1 206 ? 14.961 -0.180 -12.483 1.00 92.38 206 GLN A O 1
ATOM 1535 N N . PRO A 1 207 ? 16.543 -0.263 -14.076 1.00 92.12 207 PRO A N 1
ATOM 1536 C CA . PRO A 1 207 ? 17.655 -0.429 -13.135 1.00 92.12 207 PRO A CA 1
ATOM 1537 C C . PRO A 1 207 ? 17.756 0.664 -12.063 1.00 92.12 207 PRO A C 1
ATOM 1539 O O . PRO A 1 207 ? 18.147 0.380 -10.932 1.00 92.12 207 PRO A O 1
ATOM 1542 N N . ARG A 1 208 ? 17.399 1.916 -12.385 1.00 92.19 208 ARG A N 1
ATOM 1543 C CA . ARG A 1 208 ? 17.417 3.026 -11.412 1.00 92.19 208 ARG A CA 1
ATOM 1544 C C . ARG A 1 208 ? 16.369 2.822 -10.319 1.00 92.19 208 ARG A C 1
ATOM 1546 O O . ARG A 1 208 ? 16.703 2.863 -9.139 1.00 92.19 208 ARG A O 1
ATOM 1553 N N . SER A 1 209 ? 15.132 2.526 -10.707 1.00 92.19 209 SER A N 1
ATOM 1554 C CA . SER A 1 209 ? 14.043 2.245 -9.769 1.00 92.19 209 SER A CA 1
ATOM 1555 C C . SER A 1 209 ? 14.296 0.971 -8.963 1.00 92.19 209 SER A C 1
ATOM 1557 O O . SER A 1 209 ? 13.983 0.939 -7.780 1.00 92.19 209 SER A O 1
ATOM 1559 N N . LEU A 1 210 ? 14.956 -0.043 -9.536 1.00 93.50 210 LEU A N 1
ATOM 1560 C CA . LEU A 1 210 ? 15.390 -1.223 -8.781 1.00 93.50 210 LEU A CA 1
ATOM 1561 C C . LEU A 1 210 ? 16.376 -0.870 -7.658 1.00 93.50 210 LEU A C 1
ATOM 1563 O O . LEU A 1 210 ? 16.234 -1.375 -6.551 1.00 93.50 210 LEU A O 1
ATOM 1567 N N . ARG A 1 211 ? 17.334 0.038 -7.892 1.00 93.69 211 ARG A N 1
ATOM 1568 C CA . ARG A 1 211 ? 18.249 0.502 -6.829 1.00 93.69 211 ARG A CA 1
ATOM 1569 C C . ARG A 1 211 ? 17.494 1.193 -5.694 1.00 93.69 211 ARG A C 1
ATOM 1571 O O . ARG A 1 211 ? 17.801 0.956 -4.528 1.00 93.69 211 ARG A O 1
ATOM 1578 N N . HIS A 1 212 ? 16.508 2.025 -6.028 1.00 93.69 212 HIS A N 1
ATOM 1579 C CA . HIS A 1 212 ? 15.667 2.697 -5.036 1.00 93.69 212 HIS A CA 1
ATOM 1580 C C . HIS A 1 212 ? 14.787 1.711 -4.264 1.00 93.69 212 HIS A C 1
ATOM 1582 O O . HIS A 1 212 ? 14.726 1.797 -3.039 1.00 93.69 212 HIS A O 1
ATOM 1588 N N . LEU A 1 213 ? 14.194 0.731 -4.950 1.00 93.88 213 LEU A N 1
ATOM 1589 C CA . LEU A 1 213 ? 13.458 -0.368 -4.331 1.00 93.88 213 LEU A CA 1
ATOM 1590 C C . LEU A 1 213 ? 14.333 -1.143 -3.346 1.00 93.88 213 LEU A C 1
ATOM 1592 O O . LEU A 1 213 ? 13.933 -1.325 -2.201 1.00 93.88 213 LEU A O 1
ATOM 1596 N N . THR A 1 214 ? 15.532 -1.557 -3.757 1.00 94.56 214 THR A N 1
ATOM 1597 C CA . THR A 1 214 ? 16.446 -2.314 -2.896 1.00 94.56 214 THR A CA 1
ATOM 1598 C C . THR A 1 214 ? 16.871 -1.501 -1.676 1.00 94.56 214 THR A C 1
ATOM 1600 O O . THR A 1 214 ? 16.793 -2.000 -0.557 1.00 94.56 214 THR A O 1
ATOM 1603 N N . ALA A 1 215 ? 17.259 -0.234 -1.854 1.00 93.81 215 ALA A N 1
ATOM 1604 C CA . ALA A 1 215 ? 17.679 0.625 -0.746 1.00 93.81 215 ALA A CA 1
ATOM 1605 C C . ALA A 1 215 ? 16.544 0.881 0.261 1.00 93.81 215 ALA A C 1
ATOM 1607 O O . ALA A 1 215 ? 16.730 0.740 1.473 1.00 93.81 215 ALA A O 1
ATOM 1608 N N . THR A 1 216 ? 15.356 1.226 -0.236 1.00 93.62 216 THR A N 1
ATOM 1609 C CA . THR A 1 216 ? 14.174 1.474 0.596 1.00 93.62 216 THR A CA 1
ATOM 1610 C C . THR A 1 216 ? 13.683 0.194 1.264 1.00 93.62 216 THR A C 1
ATOM 1612 O O . THR A 1 216 ? 13.397 0.200 2.461 1.00 93.62 216 THR A O 1
ATOM 1615 N N . GLY A 1 217 ? 13.642 -0.916 0.525 1.00 93.75 217 GLY A N 1
ATOM 1616 C CA . GLY A 1 217 ? 13.229 -2.224 1.022 1.00 93.75 217 GLY A CA 1
ATOM 1617 C C . GLY A 1 217 ? 14.140 -2.738 2.131 1.00 93.75 217 GLY A C 1
ATOM 1618 O O . GLY A 1 217 ? 13.634 -3.081 3.195 1.00 93.75 217 GLY A O 1
ATOM 1619 N N . LEU A 1 218 ? 15.466 -2.683 1.951 1.00 94.69 218 LEU A N 1
ATOM 1620 C CA . LEU A 1 218 ? 16.438 -3.044 2.994 1.00 94.69 218 LEU A CA 1
ATOM 1621 C C . LEU A 1 218 ? 16.252 -2.200 4.259 1.00 94.69 218 LEU A C 1
ATOM 1623 O O . LEU A 1 218 ? 16.240 -2.728 5.374 1.00 94.69 218 LEU A O 1
ATOM 1627 N N . ARG A 1 219 ? 16.059 -0.885 4.096 1.00 94.19 219 ARG A N 1
ATOM 1628 C CA . ARG A 1 219 ? 15.818 0.024 5.222 1.00 94.19 219 ARG A CA 1
ATOM 1629 C C . ARG A 1 219 ? 14.530 -0.336 5.961 1.00 94.19 219 ARG A C 1
ATOM 1631 O O . ARG A 1 219 ? 14.549 -0.453 7.184 1.00 94.19 219 ARG A O 1
ATOM 1638 N N . LEU A 1 220 ? 13.423 -0.535 5.248 1.00 94.12 220 LEU A N 1
ATOM 1639 C CA . LEU A 1 220 ? 12.141 -0.894 5.858 1.00 94.12 220 LEU A CA 1
ATOM 1640 C C . LEU A 1 220 ? 12.182 -2.284 6.498 1.00 94.12 220 LEU A C 1
ATOM 1642 O O . LEU A 1 220 ? 11.690 -2.440 7.612 1.00 94.12 220 LEU A O 1
ATOM 1646 N N . ALA A 1 221 ? 12.812 -3.275 5.866 1.00 93.88 221 ALA A N 1
ATOM 1647 C CA . ALA A 1 221 ? 12.981 -4.614 6.426 1.00 93.88 221 ALA A CA 1
ATOM 1648 C C . ALA A 1 221 ? 13.747 -4.574 7.758 1.00 93.88 221 ALA A C 1
ATOM 1650 O O . ALA A 1 221 ? 13.328 -5.202 8.735 1.00 93.88 221 ALA A O 1
ATOM 1651 N N . ALA A 1 222 ? 14.817 -3.775 7.836 1.00 93.56 222 ALA A N 1
ATOM 1652 C CA . ALA A 1 222 ? 15.572 -3.574 9.069 1.00 93.56 222 ALA A CA 1
ATOM 1653 C C . ALA A 1 222 ? 14.738 -2.886 10.165 1.00 93.56 222 ALA A C 1
ATOM 1655 O O . ALA A 1 222 ? 14.764 -3.312 11.319 1.00 93.56 222 ALA A O 1
ATOM 1656 N N . LEU A 1 223 ? 13.968 -1.849 9.813 1.00 94.06 223 LEU A N 1
ATOM 1657 C CA . LEU A 1 223 ? 13.129 -1.104 10.763 1.00 94.06 223 LEU A CA 1
ATOM 1658 C C . LEU A 1 223 ? 11.880 -1.880 11.217 1.00 94.06 223 LEU A C 1
ATOM 1660 O O . LEU A 1 223 ? 11.381 -1.651 12.312 1.00 94.06 223 LEU A O 1
ATOM 1664 N N . THR A 1 224 ? 11.409 -2.839 10.419 1.00 91.75 224 THR A N 1
ATOM 1665 C CA . THR A 1 224 ? 10.234 -3.690 10.695 1.00 91.75 224 THR A CA 1
ATOM 1666 C C . THR A 1 224 ? 10.618 -5.029 11.345 1.00 91.75 224 THR A C 1
ATOM 1668 O O . THR A 1 224 ? 9.952 -6.049 11.168 1.00 91.75 224 THR A O 1
ATOM 1671 N N . ASN A 1 225 ? 11.720 -5.082 12.102 1.00 87.06 225 ASN A N 1
ATOM 1672 C CA . ASN A 1 225 ? 12.191 -6.301 12.775 1.00 87.06 225 ASN A CA 1
ATOM 1673 C C . ASN A 1 225 ? 12.361 -7.515 11.833 1.00 87.06 225 ASN A C 1
ATOM 1675 O O . ASN A 1 225 ? 12.090 -8.660 12.223 1.00 87.06 225 ASN A O 1
ATOM 1679 N N . GLY A 1 226 ? 12.847 -7.285 10.612 1.00 84.94 226 GLY A N 1
ATOM 1680 C CA . GLY A 1 226 ? 13.063 -8.306 9.584 1.00 84.94 226 GLY A CA 1
ATOM 1681 C C . GLY A 1 226 ? 11.864 -8.546 8.665 1.00 84.94 226 GLY A C 1
ATOM 1682 O 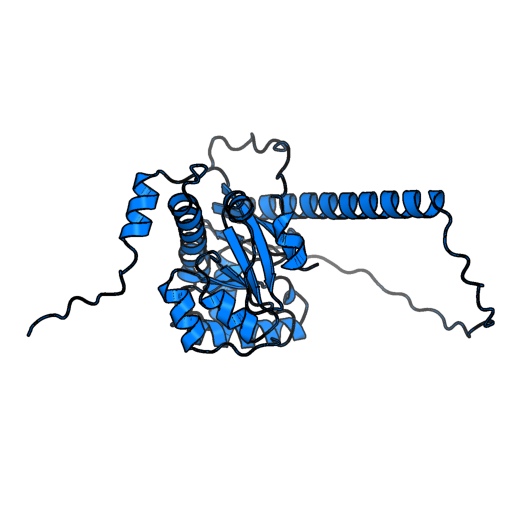O . GLY A 1 226 ? 11.715 -9.673 8.192 1.00 84.94 226 GLY A O 1
ATOM 1683 N N . GLY A 1 227 ? 11.021 -7.527 8.449 1.00 86.56 227 GLY A N 1
ATOM 1684 C CA . GLY A 1 227 ? 9.876 -7.556 7.527 1.00 86.56 227 GLY A CA 1
ATOM 1685 C C . GLY A 1 227 ? 8.502 -7.778 8.171 1.00 86.56 227 GLY A C 1
ATOM 1686 O O . GLY A 1 227 ? 7.525 -7.997 7.462 1.00 86.56 227 GLY A O 1
ATOM 1687 N N . ARG A 1 228 ? 8.382 -7.739 9.505 1.00 87.25 228 ARG A N 1
ATOM 1688 C CA . ARG A 1 228 ? 7.083 -7.874 10.185 1.00 87.25 228 ARG A CA 1
ATOM 1689 C C . ARG A 1 228 ? 6.285 -6.581 10.035 1.00 87.25 228 ARG A C 1
ATOM 1691 O O . ARG A 1 228 ? 6.629 -5.579 10.651 1.00 87.25 228 ARG A O 1
ATOM 1698 N N . GLY A 1 229 ? 5.206 -6.628 9.257 1.00 88.44 229 GLY A N 1
ATOM 1699 C CA . GLY A 1 229 ? 4.453 -5.431 8.881 1.00 88.44 229 GLY A CA 1
ATOM 1700 C C . GLY A 1 229 ? 4.983 -4.771 7.609 1.00 88.44 229 GLY A C 1
ATOM 1701 O O . GLY A 1 229 ? 4.691 -3.604 7.384 1.00 88.44 229 GLY A O 1
ATOM 1702 N N . LEU A 1 230 ? 5.759 -5.493 6.794 1.00 93.25 230 LEU A N 1
ATOM 1703 C CA . LEU A 1 230 ? 6.069 -5.106 5.421 1.00 93.25 230 LEU A CA 1
ATOM 1704 C C . LEU A 1 230 ? 5.155 -5.877 4.465 1.00 93.25 230 LEU A C 1
ATOM 1706 O O . LEU A 1 230 ? 4.917 -7.068 4.650 1.00 93.25 230 LEU A O 1
ATOM 1710 N N . VAL A 1 231 ? 4.668 -5.202 3.437 1.00 93.25 231 VAL A N 1
ATOM 1711 C CA . VAL A 1 231 ? 3.783 -5.736 2.407 1.00 93.25 231 VAL A CA 1
ATOM 1712 C C . VAL A 1 231 ? 4.397 -5.434 1.049 1.00 93.25 231 VAL A C 1
ATOM 1714 O O . VAL A 1 231 ? 4.805 -4.304 0.791 1.00 93.25 231 VAL A O 1
ATOM 1717 N N . LEU A 1 232 ? 4.452 -6.437 0.175 1.00 92.31 232 LEU A N 1
ATOM 1718 C CA . LEU A 1 232 ? 4.835 -6.245 -1.220 1.00 92.31 232 LEU A CA 1
ATOM 1719 C C . LEU A 1 232 ? 3.600 -6.261 -2.108 1.00 92.31 232 LEU A C 1
ATOM 1721 O O . LEU A 1 232 ? 2.764 -7.157 -2.007 1.00 92.31 232 LEU A O 1
ATOM 1725 N N . SER A 1 233 ? 3.509 -5.278 -2.994 1.00 91.12 233 SER A N 1
ATOM 1726 C CA . SER A 1 233 ? 2.380 -5.116 -3.905 1.00 91.12 233 SER A CA 1
ATOM 1727 C C . SER A 1 233 ? 2.842 -4.932 -5.343 1.00 91.12 233 SER A C 1
ATOM 1729 O O . SER A 1 233 ? 3.979 -4.527 -5.603 1.00 91.12 233 SER A O 1
ATOM 1731 N N . CYS A 1 234 ? 1.955 -5.241 -6.295 1.00 89.06 234 CYS A N 1
ATOM 1732 C CA . CYS A 1 234 ? 2.286 -5.104 -7.709 1.00 89.06 234 CYS A CA 1
ATOM 1733 C C . CYS A 1 234 ? 2.598 -3.648 -8.031 1.00 89.06 234 CYS A C 1
ATOM 1735 O O . CYS A 1 234 ? 3.675 -3.368 -8.525 1.00 89.06 234 CYS A O 1
ATOM 1737 N N . GLY A 1 235 ? 1.726 -2.697 -7.699 1.00 84.75 235 GLY A N 1
ATOM 1738 C CA . GLY A 1 235 ? 1.991 -1.306 -8.071 1.00 84.75 235 GLY A CA 1
ATOM 1739 C C . GLY A 1 235 ? 1.598 -0.921 -9.501 1.00 84.75 235 GLY A C 1
ATOM 1740 O O . GLY A 1 235 ? 2.045 0.109 -10.001 1.00 84.75 235 GLY A O 1
ATOM 1741 N N . SER A 1 236 ? 0.853 -1.766 -10.218 1.00 83.56 236 SER A N 1
ATOM 1742 C CA . SER A 1 236 ? 0.445 -1.491 -11.599 1.00 83.56 236 SER A CA 1
ATOM 1743 C C . SER A 1 236 ? -0.841 -2.244 -11.968 1.00 83.56 236 SER A C 1
ATOM 1745 O O . SER A 1 236 ? -1.051 -3.343 -11.452 1.00 83.56 236 SER A O 1
ATOM 1747 N N . PRO A 1 237 ? -1.682 -1.682 -12.861 1.00 81.31 237 PRO A N 1
ATOM 1748 C CA . PRO A 1 237 ? -2.812 -2.368 -13.482 1.00 81.31 237 PRO A CA 1
ATOM 1749 C C . PRO A 1 237 ? -2.361 -3.317 -14.602 1.00 81.31 237 PRO A C 1
ATOM 1751 O O . PRO A 1 237 ? -3.180 -4.018 -15.176 1.00 81.31 237 PRO A O 1
ATOM 1754 N N . ASP A 1 238 ? -1.075 -3.340 -14.954 1.00 85.75 238 ASP A N 1
ATOM 1755 C CA . ASP A 1 238 ? -0.573 -4.202 -16.016 1.00 85.75 238 ASP A CA 1
ATOM 1756 C C . ASP A 1 238 ? -0.545 -5.664 -15.550 1.00 85.75 238 ASP A C 1
ATOM 1758 O O . ASP A 1 238 ? 0.286 -6.050 -14.720 1.00 85.75 238 ASP A O 1
ATOM 1762 N N . ALA A 1 239 ? -1.390 -6.511 -16.140 1.00 86.06 239 ALA A N 1
ATOM 1763 C CA . ALA A 1 239 ? -1.470 -7.928 -15.785 1.00 86.06 239 ALA A CA 1
ATOM 1764 C C . ALA A 1 239 ? -0.110 -8.649 -15.866 1.00 86.06 239 ALA A C 1
ATOM 1766 O O . ALA A 1 239 ? 0.232 -9.453 -15.001 1.00 86.06 239 ALA A O 1
ATOM 1767 N N . TRP A 1 240 ? 0.726 -8.325 -16.857 1.00 90.19 240 TRP A N 1
ATOM 1768 C CA . TRP A 1 240 ? 2.043 -8.952 -17.034 1.00 90.19 240 TRP A CA 1
ATOM 1769 C C . TRP A 1 240 ? 3.053 -8.605 -15.926 1.00 90.19 240 TRP A C 1
ATOM 1771 O O . TRP A 1 240 ? 4.052 -9.314 -15.751 1.00 90.19 240 TRP A O 1
ATOM 1781 N N . ARG A 1 241 ? 2.820 -7.528 -15.163 1.00 91.44 241 ARG A N 1
ATOM 1782 C CA . ARG A 1 241 ? 3.669 -7.140 -14.029 1.00 91.44 241 ARG A CA 1
ATOM 1783 C C . ARG A 1 241 ? 3.331 -7.907 -12.759 1.00 91.44 241 ARG A C 1
ATOM 1785 O O . ARG A 1 241 ? 4.194 -7.983 -11.893 1.00 91.44 241 ARG A O 1
ATOM 1792 N N . VAL A 1 242 ? 2.154 -8.527 -12.664 1.00 90.31 242 VAL A N 1
ATOM 1793 C CA . VAL A 1 242 ? 1.793 -9.371 -11.519 1.00 90.31 242 VAL A CA 1
ATOM 1794 C C . VAL A 1 242 ? 2.759 -10.558 -11.447 1.00 90.31 242 VAL A C 1
ATOM 1796 O O . VAL A 1 242 ? 3.041 -11.230 -12.443 1.00 90.31 242 VAL A O 1
ATOM 1799 N N . ARG A 1 243 ? 3.339 -10.780 -10.270 1.00 92.06 243 ARG A N 1
ATOM 1800 C CA . ARG A 1 243 ? 4.265 -11.883 -9.981 1.00 92.06 243 ARG A CA 1
ATOM 1801 C C . ARG A 1 243 ? 3.586 -12.945 -9.152 1.00 92.06 243 ARG A C 1
ATOM 1803 O O . ARG A 1 243 ? 2.574 -12.659 -8.534 1.00 92.06 243 ARG A O 1
ATOM 1810 N N . SER A 1 244 ? 4.119 -14.163 -9.165 1.00 90.94 244 SER A N 1
ATOM 1811 C CA . SER A 1 244 ? 3.576 -15.224 -8.328 1.00 90.94 244 SER A CA 1
ATOM 1812 C C . SER A 1 244 ? 3.852 -14.939 -6.841 1.00 90.94 244 SER A C 1
ATOM 1814 O O . SER A 1 244 ? 4.752 -14.161 -6.490 1.00 90.94 244 SER A O 1
ATOM 1816 N N . PRO A 1 245 ? 3.124 -15.610 -5.944 1.00 89.56 245 PRO A N 1
ATOM 1817 C CA . PRO A 1 245 ? 3.438 -15.659 -4.523 1.00 89.56 245 PRO A CA 1
ATOM 1818 C C . PRO A 1 245 ? 4.911 -15.919 -4.193 1.00 89.56 245 PRO A C 1
ATOM 1820 O O . PRO A 1 245 ? 5.515 -15.211 -3.386 1.00 89.56 245 PRO A O 1
ATOM 1823 N N . GLY A 1 246 ? 5.481 -16.940 -4.839 1.00 91.19 246 GLY A N 1
ATOM 1824 C CA . GLY A 1 246 ? 6.851 -17.385 -4.616 1.00 91.19 246 GLY A CA 1
ATOM 1825 C C . GLY A 1 246 ? 7.865 -16.372 -5.131 1.00 91.19 246 GLY A C 1
ATOM 1826 O O . GLY A 1 246 ? 8.835 -16.078 -4.440 1.00 91.19 246 GLY A O 1
ATOM 1827 N N . ASP A 1 247 ? 7.601 -15.761 -6.287 1.00 92.25 247 ASP A N 1
ATOM 1828 C CA . ASP A 1 247 ? 8.452 -14.694 -6.828 1.00 92.25 247 ASP A CA 1
ATOM 1829 C C . ASP A 1 247 ? 8.439 -13.459 -5.924 1.00 92.25 247 ASP A C 1
ATOM 1831 O O . ASP A 1 247 ? 9.467 -12.821 -5.709 1.00 92.25 247 ASP A O 1
ATOM 1835 N N . THR A 1 248 ? 7.276 -13.133 -5.356 1.00 91.88 248 THR A N 1
ATOM 1836 C CA . THR A 1 248 ? 7.145 -12.029 -4.400 1.00 91.88 248 THR A CA 1
ATOM 1837 C C . THR A 1 248 ? 7.916 -12.330 -3.110 1.00 91.88 248 THR A C 1
ATOM 1839 O O . THR A 1 248 ? 8.581 -11.446 -2.572 1.00 91.88 248 THR A O 1
ATOM 1842 N N . ALA A 1 249 ? 7.901 -13.581 -2.637 1.00 91.56 249 ALA A N 1
ATOM 1843 C CA . ALA A 1 249 ? 8.711 -14.021 -1.500 1.00 91.56 249 ALA A CA 1
ATOM 1844 C C . ALA A 1 249 ? 10.220 -13.964 -1.806 1.00 91.56 249 ALA A C 1
ATOM 1846 O O . ALA A 1 249 ? 11.002 -13.518 -0.966 1.00 91.56 249 ALA A O 1
ATOM 1847 N N . ALA A 1 250 ? 10.635 -14.351 -3.015 1.00 93.12 250 ALA A N 1
ATOM 1848 C CA . ALA A 1 250 ? 12.024 -14.242 -3.459 1.00 93.12 250 ALA A CA 1
ATOM 1849 C C . ALA A 1 250 ? 12.479 -12.776 -3.551 1.00 93.12 250 ALA A C 1
ATOM 1851 O O . ALA A 1 250 ? 13.571 -12.431 -3.096 1.00 93.12 250 ALA A O 1
ATOM 1852 N N . LEU A 1 251 ? 11.617 -11.888 -4.059 1.00 92.62 251 LEU A N 1
ATOM 1853 C CA . LEU A 1 251 ? 11.865 -10.449 -4.039 1.00 92.62 251 LEU A CA 1
ATOM 1854 C C . LEU A 1 251 ? 12.005 -9.941 -2.599 1.00 92.62 251 LEU A C 1
ATOM 1856 O O . LEU A 1 251 ? 12.941 -9.204 -2.307 1.00 92.62 251 LEU A O 1
ATOM 1860 N N . ALA A 1 252 ? 11.136 -10.368 -1.679 1.00 93.25 252 ALA A N 1
ATOM 1861 C CA . ALA A 1 252 ? 11.245 -10.006 -0.266 1.00 93.25 252 ALA A CA 1
ATOM 1862 C C . ALA A 1 252 ? 12.600 -10.424 0.330 1.00 93.25 252 ALA A C 1
ATOM 1864 O O . ALA A 1 252 ? 13.224 -9.628 1.035 1.00 93.25 252 ALA A O 1
ATOM 1865 N N . ALA A 1 253 ? 13.089 -11.627 0.009 1.00 93.88 253 ALA A N 1
ATOM 1866 C CA . ALA A 1 253 ? 14.408 -12.090 0.445 1.00 93.88 253 ALA A CA 1
ATOM 1867 C C . ALA A 1 253 ? 15.531 -11.159 -0.044 1.00 93.88 253 ALA A C 1
ATOM 1869 O O . ALA A 1 253 ? 16.399 -10.776 0.740 1.00 93.88 253 ALA A O 1
ATOM 1870 N N . MET A 1 254 ? 15.477 -10.725 -1.309 1.00 93.56 254 MET A N 1
ATOM 1871 C CA . MET A 1 254 ? 16.423 -9.751 -1.874 1.00 93.56 254 MET A CA 1
ATOM 1872 C C . MET A 1 254 ? 16.399 -8.409 -1.120 1.00 93.56 254 MET A C 1
ATOM 1874 O O . MET A 1 254 ? 17.428 -7.749 -0.990 1.00 93.56 254 MET A O 1
ATOM 1878 N N . LEU A 1 255 ? 15.243 -8.016 -0.580 1.00 93.25 255 LEU A N 1
ATOM 1879 C CA . LEU A 1 255 ? 15.080 -6.812 0.241 1.00 93.25 255 LEU A CA 1
ATOM 1880 C C . LEU A 1 255 ? 15.494 -7.010 1.712 1.00 93.25 255 LEU A C 1
ATOM 1882 O O . LEU A 1 255 ? 15.233 -6.141 2.540 1.00 93.25 255 LEU A O 1
ATOM 1886 N N . GLY A 1 256 ? 16.129 -8.132 2.068 1.00 91.81 256 GLY A N 1
ATOM 1887 C CA . GLY A 1 256 ? 16.610 -8.407 3.428 1.00 91.81 256 GLY A CA 1
ATOM 1888 C C . GLY A 1 256 ? 15.519 -8.835 4.414 1.00 91.81 256 GLY A C 1
ATOM 1889 O O . GLY A 1 256 ? 15.716 -8.773 5.631 1.00 91.81 256 GLY A O 1
ATOM 1890 N N . VAL A 1 257 ? 14.356 -9.265 3.917 1.00 92.75 257 VAL A N 1
ATOM 1891 C CA . VAL A 1 257 ? 13.289 -9.835 4.747 1.00 92.75 257 VAL A CA 1
ATOM 1892 C C . VAL A 1 257 ? 13.680 -11.244 5.185 1.00 92.75 257 VAL A C 1
ATOM 1894 O O . VAL A 1 257 ? 14.035 -12.083 4.363 1.00 92.75 257 VAL A O 1
ATOM 1897 N N . ARG A 1 258 ? 13.563 -11.526 6.487 1.00 87.44 258 ARG A N 1
ATOM 1898 C CA . ARG A 1 258 ? 13.890 -12.849 7.051 1.00 87.44 258 ARG A CA 1
ATOM 1899 C C . ARG A 1 258 ? 12.720 -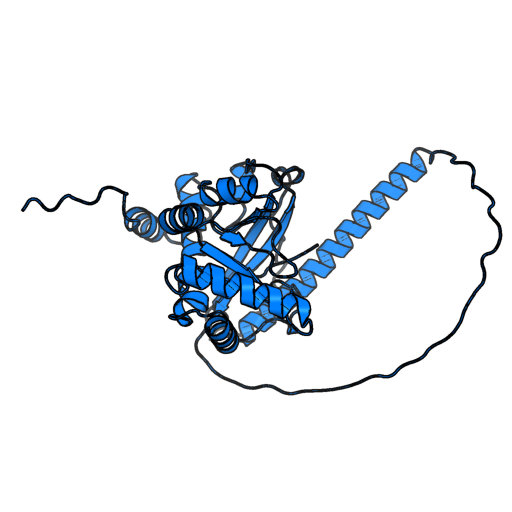13.826 6.981 1.00 87.44 258 ARG A C 1
ATOM 1901 O O . ARG A 1 258 ? 12.924 -15.003 6.728 1.00 87.44 258 ARG A O 1
ATOM 1908 N N . ASN A 1 259 ? 11.506 -13.338 7.236 1.00 84.44 259 ASN A N 1
ATOM 1909 C CA . ASN A 1 259 ? 10.278 -14.126 7.142 1.00 84.44 259 ASN A CA 1
ATOM 1910 C C . ASN A 1 259 ? 9.492 -13.675 5.908 1.00 84.44 259 ASN A C 1
ATOM 1912 O O . ASN A 1 259 ? 8.625 -12.803 5.995 1.00 84.44 259 ASN A O 1
ATOM 1916 N N . THR A 1 260 ? 9.859 -14.227 4.756 1.00 86.31 260 THR A N 1
ATOM 1917 C CA . THR A 1 260 ? 9.297 -13.852 3.455 1.00 86.31 260 THR A CA 1
ATOM 1918 C C . THR A 1 260 ? 7.823 -14.231 3.340 1.00 86.31 260 THR A C 1
ATOM 1920 O O . THR A 1 260 ? 7.034 -13.412 2.871 1.00 86.31 260 THR A O 1
ATOM 1923 N N . ASP A 1 261 ? 7.411 -15.380 3.883 1.00 78.19 261 ASP A N 1
ATOM 1924 C CA . ASP A 1 261 ? 6.001 -15.802 3.947 1.00 78.19 261 ASP A CA 1
ATOM 1925 C C . ASP A 1 261 ? 5.128 -14.779 4.690 1.00 78.19 261 ASP A C 1
ATOM 1927 O O . ASP A 1 261 ? 3.984 -14.495 4.313 1.00 78.19 261 ASP A O 1
ATOM 1931 N N . GLY A 1 262 ? 5.699 -14.155 5.725 1.00 79.00 262 GLY A N 1
ATOM 1932 C CA . GLY A 1 262 ? 5.056 -13.093 6.487 1.00 79.00 262 GLY A CA 1
ATOM 1933 C C . GLY A 1 262 ? 4.761 -11.829 5.675 1.00 79.00 262 GLY A C 1
ATOM 1934 O O . GLY A 1 262 ? 3.808 -11.121 5.999 1.00 79.00 262 GLY A O 1
ATOM 1935 N N . VAL A 1 263 ? 5.531 -11.540 4.625 1.00 79.88 263 VAL A N 1
ATOM 1936 C CA . VAL A 1 263 ? 5.343 -10.350 3.775 1.00 79.88 263 VAL A CA 1
ATOM 1937 C C . VAL A 1 263 ? 4.282 -10.580 2.708 1.00 79.88 263 VAL A C 1
ATOM 1939 O O . VAL A 1 263 ? 3.489 -9.682 2.428 1.00 79.88 263 VAL A O 1
ATOM 1942 N N . VAL A 1 264 ? 4.228 -11.786 2.140 1.00 76.38 264 VAL A N 1
ATOM 1943 C CA . VAL A 1 264 ? 3.278 -12.101 1.063 1.00 76.38 264 VAL A CA 1
ATOM 1944 C C . VAL A 1 264 ? 1.884 -12.429 1.620 1.00 76.38 264 VAL A C 1
ATOM 1946 O O . VAL A 1 264 ? 0.876 -12.094 1.005 1.00 76.38 264 VAL A O 1
ATOM 1949 N N . GLY A 1 265 ? 1.801 -13.056 2.800 1.00 80.06 265 GLY A N 1
ATOM 1950 C CA . GLY A 1 265 ? 0.534 -13.473 3.409 1.00 80.06 265 GLY A CA 1
ATOM 1951 C C . GLY A 1 265 ? 0.142 -12.675 4.650 1.00 80.06 265 GLY A C 1
ATOM 1952 O O . GLY A 1 265 ? -0.846 -11.943 4.642 1.00 80.06 265 GLY A O 1
ATOM 1953 N N . ALA A 1 266 ? 0.894 -12.847 5.739 1.00 83.00 266 ALA A N 1
ATOM 1954 C CA . ALA A 1 266 ? 0.455 -12.428 7.073 1.00 83.00 266 ALA A CA 1
ATOM 1955 C C . ALA A 1 266 ? 0.329 -10.904 7.231 1.00 83.00 266 ALA A C 1
ATOM 1957 O O . ALA A 1 266 ? -0.617 -10.423 7.847 1.00 83.00 266 ALA A O 1
ATOM 1958 N N . SER A 1 267 ? 1.262 -10.131 6.675 1.00 85.69 267 SER A N 1
ATOM 1959 C CA . SER A 1 267 ? 1.237 -8.665 6.772 1.00 85.69 267 SER A CA 1
ATOM 1960 C C . SER A 1 267 ? 0.114 -8.068 5.921 1.00 85.69 267 SER A C 1
ATOM 1962 O O . SER A 1 267 ? -0.550 -7.135 6.364 1.00 85.69 267 SER A O 1
ATOM 1964 N N . ALA A 1 268 ? -0.155 -8.649 4.746 1.00 85.31 268 ALA A N 1
ATOM 1965 C CA . ALA A 1 268 ? -1.291 -8.264 3.914 1.00 85.31 268 ALA A CA 1
ATOM 1966 C C . ALA A 1 268 ? -2.626 -8.606 4.596 1.00 85.31 268 ALA A C 1
ATOM 1968 O O . ALA A 1 268 ? -3.525 -7.771 4.621 1.00 85.31 268 ALA A O 1
ATOM 1969 N N . ALA A 1 269 ? -2.739 -9.790 5.210 1.00 84.06 269 ALA A N 1
ATOM 1970 C CA . ALA A 1 269 ? -3.917 -10.172 5.993 1.00 84.06 269 ALA A CA 1
ATOM 1971 C C . ALA A 1 269 ? -4.163 -9.199 7.156 1.00 84.06 269 ALA A C 1
ATOM 1973 O O . ALA A 1 269 ? -5.266 -8.683 7.291 1.00 84.06 269 ALA A O 1
ATOM 1974 N N . ARG A 1 270 ? -3.115 -8.840 7.907 1.00 84.00 270 ARG A N 1
ATOM 1975 C CA . ARG A 1 270 ? -3.210 -7.848 8.989 1.00 84.00 270 ARG A CA 1
ATOM 1976 C C . ARG A 1 270 ? -3.686 -6.477 8.528 1.00 84.00 270 ARG A C 1
ATOM 1978 O O . ARG A 1 270 ? -4.410 -5.823 9.268 1.00 84.00 270 ARG A O 1
ATOM 1985 N N . ALA A 1 271 ? -3.290 -6.033 7.337 1.00 86.69 271 ALA A N 1
ATOM 1986 C CA . ALA A 1 271 ? -3.774 -4.771 6.784 1.00 86.69 271 ALA A CA 1
ATOM 1987 C C . ALA A 1 271 ? -5.277 -4.828 6.463 1.00 86.69 271 ALA A C 1
ATOM 1989 O O . ALA A 1 271 ? -6.002 -3.878 6.744 1.00 86.69 271 ALA A O 1
ATOM 1990 N N . VAL A 1 272 ? -5.757 -5.961 5.940 1.00 86.25 272 VAL A N 1
ATOM 1991 C CA . VAL A 1 272 ? -7.193 -6.197 5.706 1.00 86.25 272 VAL A CA 1
ATOM 1992 C C . VAL A 1 272 ? -7.963 -6.244 7.029 1.00 86.25 272 VAL A C 1
ATOM 1994 O O . VAL A 1 272 ? -9.009 -5.614 7.154 1.00 86.25 272 VAL A O 1
ATOM 1997 N N . GLU A 1 273 ? -7.432 -6.942 8.033 1.00 84.38 273 GLU A N 1
ATOM 1998 C CA . GLU A 1 273 ? -8.007 -7.006 9.383 1.00 84.38 273 GLU A CA 1
ATOM 1999 C C . GLU A 1 273 ? -8.029 -5.627 10.060 1.00 84.38 273 GLU A C 1
ATOM 2001 O O . GLU A 1 273 ? -8.998 -5.280 10.731 1.00 84.38 273 GLU A O 1
ATOM 2006 N N . ALA A 1 274 ? -6.987 -4.810 9.868 1.00 85.81 274 ALA A N 1
ATOM 2007 C CA . ALA A 1 274 ? -6.944 -3.436 10.362 1.00 85.81 274 ALA A CA 1
ATOM 2008 C C . ALA A 1 274 ? -8.039 -2.569 9.730 1.00 85.81 274 ALA A C 1
ATOM 2010 O O . ALA A 1 274 ? -8.727 -1.850 10.455 1.00 85.81 274 ALA A O 1
ATOM 2011 N N . GLY A 1 275 ? -8.255 -2.705 8.421 1.00 87.25 275 GLY A N 1
ATOM 2012 C CA . GLY A 1 275 ? -9.329 -2.015 7.717 1.00 87.25 275 GLY A CA 1
ATOM 2013 C C . GLY A 1 275 ? -10.726 -2.439 8.180 1.00 87.25 275 GLY A C 1
ATOM 2014 O O . GLY A 1 275 ? -11.590 -1.590 8.405 1.00 87.25 275 GLY A O 1
ATOM 2015 N N . ALA A 1 276 ? -10.934 -3.737 8.424 1.00 84.38 276 ALA A N 1
ATOM 2016 C CA . ALA A 1 276 ? -12.176 -4.245 9.008 1.00 84.38 276 ALA A CA 1
ATOM 2017 C C . ALA A 1 276 ? -12.407 -3.704 10.430 1.00 84.38 276 ALA A C 1
ATOM 2019 O O . ALA A 1 276 ? -13.491 -3.215 10.736 1.00 84.38 276 ALA A O 1
ATOM 2020 N N . ALA A 1 277 ? -11.370 -3.700 11.273 1.00 84.00 277 ALA A N 1
ATOM 2021 C CA . ALA A 1 277 ? -11.430 -3.110 12.607 1.00 84.00 277 ALA A CA 1
ATOM 2022 C C . ALA A 1 277 ? -11.731 -1.600 12.567 1.00 84.00 277 ALA A C 1
ATOM 2024 O O . ALA A 1 277 ? -12.494 -1.113 13.400 1.00 84.00 277 ALA A O 1
ATOM 2025 N N . ARG A 1 278 ? -11.175 -0.850 11.601 1.00 87.50 278 ARG A N 1
ATOM 2026 C CA . ARG A 1 278 ? -11.507 0.572 11.393 1.00 87.50 278 ARG A CA 1
ATOM 2027 C C . ARG A 1 278 ? -12.996 0.742 11.096 1.00 87.50 278 ARG A C 1
ATOM 2029 O O . ARG A 1 278 ? -13.641 1.555 11.753 1.00 87.50 278 ARG A O 1
ATOM 2036 N N . LYS A 1 279 ? -13.534 -0.018 10.134 1.00 84.62 279 LYS A N 1
ATOM 2037 C CA . LYS A 1 279 ? -14.961 0.025 9.769 1.00 84.62 279 LYS A CA 1
ATOM 2038 C C . LYS A 1 279 ? -15.855 -0.281 10.973 1.00 84.62 279 LYS A C 1
ATOM 2040 O O . LYS A 1 279 ? -16.740 0.512 11.285 1.00 84.62 279 LYS A O 1
ATOM 2045 N N . TYR A 1 280 ? -15.553 -1.363 11.688 1.00 82.69 280 TYR A N 1
ATOM 2046 C CA . TYR A 1 280 ? -16.305 -1.791 12.867 1.00 82.69 280 TYR A CA 1
ATOM 2047 C C . TYR A 1 280 ? -16.297 -0.735 13.980 1.00 82.69 280 TYR A C 1
ATOM 2049 O O . TYR A 1 280 ? -17.348 -0.359 14.491 1.00 82.69 280 TYR A O 1
ATOM 2057 N N . ASN A 1 281 ? -15.127 -0.175 14.308 1.00 83.12 281 ASN A N 1
ATOM 2058 C CA . ASN A 1 281 ? -15.012 0.879 15.323 1.00 83.12 281 ASN A CA 1
ATOM 2059 C C . ASN A 1 281 ? -15.744 2.173 14.931 1.00 83.12 281 ASN A C 1
ATOM 2061 O O . ASN A 1 281 ? -16.128 2.948 15.804 1.00 83.12 281 ASN A O 1
ATOM 2065 N N . ALA A 1 282 ? -15.937 2.410 13.632 1.00 82.88 282 ALA A N 1
ATOM 2066 C CA . ALA A 1 282 ? -16.724 3.521 13.108 1.00 82.88 282 ALA A CA 1
ATOM 2067 C C . ALA A 1 282 ? -18.232 3.209 13.007 1.00 82.88 282 ALA A C 1
ATOM 2069 O O . ALA A 1 282 ? -18.982 4.048 12.507 1.00 82.88 282 ALA A O 1
ATOM 2070 N N . GLY A 1 283 ? -18.674 2.023 13.445 1.00 77.62 283 GLY A N 1
ATOM 2071 C CA . GLY A 1 283 ? -20.068 1.582 13.374 1.00 77.62 283 GLY A CA 1
ATOM 2072 C C . GLY A 1 283 ? -20.547 1.244 11.959 1.00 77.62 283 GLY A C 1
ATOM 2073 O O . GLY A 1 283 ? -21.745 1.300 11.698 1.00 77.62 283 GLY A O 1
ATOM 2074 N N . ALA A 1 284 ? -19.633 0.948 11.028 1.00 74.62 284 ALA A N 1
ATOM 2075 C CA . ALA A 1 284 ? -19.983 0.491 9.687 1.00 74.62 284 ALA A CA 1
ATOM 2076 C C . ALA A 1 284 ? -20.078 -1.043 9.650 1.00 74.62 284 ALA A C 1
ATOM 2078 O O . ALA A 1 284 ? -19.101 -1.720 9.959 1.00 74.62 284 ALA A O 1
ATOM 2079 N N . ASP A 1 285 ? -21.230 -1.564 9.221 1.00 57.41 285 ASP A N 1
ATOM 2080 C CA . ASP A 1 285 ? -21.577 -2.999 9.242 1.00 57.41 285 ASP A CA 1
ATOM 2081 C C . ASP A 1 285 ? -21.371 -3.709 7.881 1.00 57.41 285 ASP A C 1
ATOM 2083 O O . ASP A 1 285 ? -21.919 -4.768 7.608 1.00 57.41 285 ASP A O 1
ATOM 2087 N N . ASP A 1 286 ? -20.583 -3.112 6.978 1.00 57.53 286 ASP A N 1
ATOM 2088 C CA . ASP A 1 286 ? -20.298 -3.651 5.632 1.00 57.53 286 ASP A CA 1
ATOM 2089 C C . ASP A 1 286 ? -18.930 -4.360 5.591 1.00 57.53 286 ASP A C 1
ATOM 2091 O O . ASP A 1 286 ? -18.039 -4.039 4.791 1.00 57.53 286 ASP A O 1
ATOM 2095 N N . SER A 1 287 ? -18.700 -5.261 6.550 1.00 55.72 287 SER A N 1
ATOM 2096 C CA . SER A 1 287 ? -17.482 -6.070 6.631 1.00 55.72 287 SER A CA 1
ATOM 2097 C C . SER A 1 287 ? -17.760 -7.537 6.330 1.00 55.72 287 SER A C 1
ATOM 2099 O O . SER A 1 287 ? -18.619 -8.166 6.926 1.00 55.72 287 SER A O 1
ATOM 2101 N N . TRP A 1 288 ? -16.943 -8.118 5.456 1.00 54.66 288 TRP A N 1
ATOM 2102 C CA . TRP A 1 288 ? -16.950 -9.540 5.071 1.00 54.66 288 TRP A CA 1
ATOM 2103 C C . TRP A 1 288 ? -16.517 -10.517 6.178 1.00 54.66 288 TRP A C 1
ATOM 2105 O O . TRP A 1 288 ? -16.386 -11.711 5.908 1.00 54.66 288 TRP A O 1
ATOM 2115 N N . LEU A 1 289 ? -16.156 -10.005 7.354 1.00 52.97 289 LEU A N 1
ATOM 2116 C CA . LEU A 1 289 ? -15.747 -10.782 8.520 1.00 52.97 289 LEU A CA 1
ATOM 2117 C C . LEU A 1 289 ? -16.911 -10.779 9.507 1.00 52.97 289 LEU A C 1
ATOM 2119 O O . LEU A 1 289 ? -17.582 -9.756 9.643 1.00 52.97 289 LEU A O 1
ATOM 2123 N N . ASP A 1 290 ? -17.125 -11.904 10.182 1.00 53.00 290 ASP A N 1
ATOM 2124 C CA . ASP A 1 290 ? -18.135 -11.998 11.234 1.00 53.00 290 ASP A CA 1
ATOM 2125 C C . ASP A 1 290 ? -17.817 -10.987 12.353 1.00 53.00 290 ASP A C 1
ATOM 2127 O O . ASP A 1 290 ? -16.646 -10.749 12.674 1.00 53.00 290 ASP A O 1
ATOM 2131 N N . GLY A 1 291 ? -18.841 -10.378 12.952 1.00 53.47 291 GLY A N 1
ATOM 2132 C CA . GLY A 1 291 ? -18.676 -9.374 14.006 1.00 53.47 291 GLY A CA 1
ATOM 2133 C C . GLY A 1 291 ? -17.875 -9.912 15.195 1.00 53.47 291 GLY A C 1
ATOM 2134 O O . GLY A 1 291 ? -17.040 -9.199 15.757 1.00 53.47 291 GLY A O 1
ATOM 2135 N N . ASP A 1 292 ? -18.043 -11.199 15.510 1.00 53.25 292 ASP A N 1
ATOM 2136 C CA . ASP A 1 292 ? -17.289 -11.891 16.558 1.00 53.25 292 ASP A CA 1
ATOM 2137 C C . ASP A 1 292 ? -15.819 -12.143 16.170 1.00 53.25 292 ASP A C 1
ATOM 2139 O O . ASP A 1 292 ? -14.925 -12.001 17.012 1.00 53.25 292 ASP A O 1
ATOM 2143 N N . GLU A 1 293 ? -15.527 -12.425 14.892 1.00 56.41 293 GLU A N 1
ATOM 2144 C CA . GLU A 1 293 ? -14.150 -12.533 14.381 1.00 56.41 293 GLU A CA 1
ATOM 2145 C C . GLU A 1 293 ? -13.431 -11.178 14.439 1.00 56.41 293 GLU A C 1
ATOM 2147 O O . GLU A 1 293 ? -12.275 -11.093 14.865 1.00 56.41 293 GLU A O 1
ATOM 2152 N N . ILE A 1 294 ? -14.118 -10.094 14.066 1.00 55.81 294 ILE A N 1
ATOM 2153 C CA . ILE A 1 294 ? -13.570 -8.733 14.136 1.00 55.81 294 ILE A CA 1
ATOM 2154 C C . ILE A 1 294 ? -13.327 -8.331 15.589 1.00 55.81 294 ILE A C 1
ATOM 2156 O O . ILE A 1 294 ? -12.263 -7.796 15.911 1.00 55.81 294 ILE A O 1
ATOM 2160 N N . LYS A 1 295 ? -14.276 -8.617 16.482 1.00 57.97 295 LYS A N 1
ATOM 2161 C CA . LYS A 1 295 ? -14.155 -8.323 17.910 1.00 57.97 295 LYS A CA 1
ATOM 2162 C C . LYS A 1 295 ? -12.966 -9.055 18.531 1.00 57.97 295 LYS A C 1
ATOM 2164 O O . LYS A 1 295 ? -12.155 -8.420 19.203 1.00 57.97 295 LYS A O 1
ATOM 2169 N N . ALA A 1 296 ? -12.780 -10.337 18.214 1.00 62.62 296 ALA A N 1
ATOM 2170 C CA . ALA A 1 296 ? -11.612 -11.101 18.645 1.00 62.62 296 ALA A CA 1
ATOM 2171 C C . ALA A 1 296 ? -10.291 -10.497 18.126 1.00 62.62 296 ALA A C 1
ATOM 2173 O O . ALA A 1 296 ? -9.315 -10.411 18.874 1.00 62.62 296 ALA A O 1
ATOM 2174 N N . LEU A 1 297 ? -10.248 -10.024 16.875 1.00 61.00 297 LEU A N 1
ATOM 2175 C CA . LEU A 1 297 ? -9.071 -9.360 16.295 1.00 61.00 297 LEU A CA 1
ATOM 2176 C C . LEU A 1 297 ? -8.764 -8.006 16.953 1.00 61.00 297 LEU A C 1
ATOM 2178 O O . LEU A 1 297 ? -7.594 -7.679 17.178 1.00 61.00 297 LEU A O 1
ATOM 2182 N N . VAL A 1 298 ? -9.795 -7.218 17.270 1.00 59.22 298 VAL A N 1
ATOM 2183 C CA . VAL A 1 298 ? -9.666 -5.937 17.981 1.00 59.22 298 VAL A CA 1
ATOM 2184 C C . VAL A 1 298 ? -9.163 -6.164 19.408 1.00 59.22 298 VAL A C 1
ATOM 2186 O O . VAL A 1 298 ? -8.227 -5.488 19.840 1.00 59.22 298 VAL A O 1
ATOM 2189 N N . GLU A 1 299 ? -9.725 -7.143 20.118 1.00 61.56 299 GLU A N 1
ATOM 2190 C CA . GLU A 1 299 ? -9.374 -7.481 21.502 1.00 61.56 299 GLU A CA 1
ATOM 2191 C C . GLU A 1 299 ? -7.996 -8.157 21.628 1.00 61.56 299 GLU A C 1
ATOM 2193 O O . GLU A 1 299 ? -7.291 -7.951 22.619 1.00 61.56 299 GLU A O 1
ATOM 2198 N N . ALA A 1 300 ? -7.557 -8.903 20.607 1.00 56.56 300 ALA A N 1
ATOM 2199 C CA . ALA A 1 300 ? -6.236 -9.533 20.561 1.00 56.56 300 ALA A CA 1
ATOM 2200 C C . ALA A 1 300 ? -5.078 -8.534 20.378 1.00 56.56 300 ALA A C 1
ATOM 2202 O O . ALA A 1 300 ? -3.908 -8.897 20.564 1.00 56.56 300 ALA A O 1
ATOM 2203 N N . ARG A 1 301 ? -5.353 -7.268 20.025 1.00 55.91 301 ARG A N 1
ATOM 2204 C CA . ARG A 1 301 ? -4.306 -6.243 19.941 1.00 55.91 301 ARG A CA 1
ATOM 2205 C C . ARG A 1 301 ? -3.770 -5.962 21.346 1.00 55.91 301 ARG A C 1
ATOM 2207 O O . ARG A 1 301 ? -4.545 -5.646 22.247 1.00 55.91 301 ARG A O 1
ATOM 2214 N N . PRO A 1 302 ? -2.445 -6.028 21.570 1.00 42.22 302 PRO A N 1
ATOM 2215 C CA . PRO A 1 302 ? -1.889 -5.781 22.888 1.00 42.22 302 PRO A CA 1
ATOM 2216 C C . PRO A 1 302 ? -2.197 -4.341 23.299 1.00 42.22 302 PRO A C 1
ATOM 2218 O O . PRO A 1 302 ? -1.555 -3.395 22.837 1.00 42.22 302 PRO A O 1
ATOM 2221 N N . SER A 1 303 ? -3.174 -4.173 24.196 1.00 42.22 303 SER A N 1
ATOM 2222 C CA . SER A 1 303 ? -3.359 -2.914 24.905 1.00 42.22 303 SER A CA 1
ATOM 2223 C C . SER A 1 303 ? -2.011 -2.552 25.532 1.00 42.22 303 SER A C 1
ATOM 2225 O O . SER A 1 303 ? -1.326 -3.394 26.116 1.00 42.22 303 SER A O 1
ATOM 2227 N N . GLY A 1 304 ? -1.566 -1.306 25.365 1.00 41.72 304 GLY A N 1
ATOM 2228 C CA . GLY A 1 304 ? -0.219 -0.855 25.739 1.00 41.72 304 GLY A CA 1
ATOM 2229 C C . GLY A 1 304 ? 0.144 -0.976 27.228 1.00 41.72 304 GLY A C 1
ATOM 2230 O O . GLY A 1 304 ? 1.183 -0.462 27.640 1.00 41.72 304 GLY A O 1
ATOM 2231 N N . LYS A 1 305 ? -0.665 -1.646 28.050 1.00 33.88 305 LYS A N 1
ATOM 2232 C CA . LYS A 1 305 ? -0.381 -1.949 29.447 1.00 33.88 305 LYS A CA 1
ATOM 2233 C C . LYS A 1 305 ? 0.338 -3.297 29.537 1.00 33.88 305 LYS A C 1
ATOM 2235 O O . LYS A 1 305 ? -0.278 -4.342 29.727 1.00 33.88 305 LYS A O 1
ATOM 2240 N N . ARG A 1 306 ? 1.678 -3.273 29.486 1.00 36.94 306 ARG A N 1
ATOM 2241 C CA . ARG A 1 306 ? 2.491 -4.361 30.066 1.00 36.94 306 ARG A CA 1
ATOM 2242 C C . ARG A 1 306 ? 2.008 -4.548 31.507 1.00 36.94 306 ARG A C 1
ATOM 2244 O O . ARG A 1 306 ? 2.256 -3.677 32.340 1.00 36.94 306 ARG A O 1
ATOM 2251 N N . ARG A 1 307 ? 1.339 -5.666 31.823 1.00 41.41 307 ARG A N 1
ATOM 2252 C CA . ARG A 1 307 ? 1.184 -6.098 33.221 1.00 41.41 307 ARG A CA 1
ATOM 2253 C C . ARG A 1 307 ? 2.600 -6.202 33.780 1.00 41.41 307 ARG A C 1
ATOM 2255 O O . ARG A 1 307 ? 3.373 -7.059 33.355 1.00 41.41 307 ARG A O 1
ATOM 2262 N N . ARG A 1 308 ? 2.966 -5.281 34.678 1.00 40.66 308 ARG A N 1
ATOM 2263 C CA . ARG A 1 308 ? 4.175 -5.407 35.494 1.00 40.66 308 ARG A CA 1
ATOM 2264 C C . ARG A 1 308 ? 4.054 -6.752 36.205 1.00 40.66 308 ARG A C 1
ATOM 2266 O O . ARG A 1 308 ? 3.189 -6.909 37.063 1.00 40.66 308 ARG A O 1
ATOM 2273 N N . ARG A 1 309 ? 4.872 -7.733 35.815 1.00 40.59 309 ARG A N 1
ATOM 2274 C CA . ARG A 1 309 ? 5.092 -8.917 36.646 1.00 40.59 309 ARG A CA 1
ATOM 2275 C C . ARG A 1 309 ? 5.694 -8.390 37.946 1.00 40.59 309 ARG A C 1
ATOM 2277 O O . ARG A 1 309 ? 6.812 -7.881 37.924 1.00 40.59 309 ARG A O 1
ATOM 2284 N N . ARG A 1 310 ? 4.914 -8.420 39.028 1.00 43.31 310 ARG A N 1
ATOM 2285 C CA . ARG A 1 310 ? 5.451 -8.279 40.381 1.00 43.31 310 ARG A CA 1
ATOM 2286 C C . ARG A 1 310 ? 6.405 -9.462 40.570 1.00 43.31 310 ARG A C 1
ATOM 2288 O O . ARG A 1 310 ? 5.979 -10.602 40.399 1.00 43.31 310 ARG A O 1
ATOM 2295 N N . LYS A 1 311 ? 7.689 -9.157 40.748 1.00 46.59 311 LYS A N 1
ATOM 2296 C CA . LYS A 1 311 ? 8.617 -10.049 41.439 1.00 46.59 311 LYS A CA 1
ATOM 2297 C C . LYS A 1 311 ? 8.373 -9.882 42.929 1.00 46.59 311 LYS A C 1
ATOM 2299 O O . LYS A 1 311 ? 8.030 -8.737 43.307 1.00 46.59 311 LYS A O 1
#

Mean predicted aligned error: 13.44 Å

Radius of gyration: 22.2 Å; Cα contacts (8 Å, |Δi|>4): 511; chains: 1; bounding box: 40×63×80 Å

pLDDT: mean 73.51, std 22.21, range [21.83, 95.88]

Organism: NCBI:txid35677

=== Feature glossary ===
A reading guide for the features in this record.

Start from the sequence.

  · This is the polypeptide sequence — one letter per residue, N-terminus first. Length ranges from a few dozen residues for small domains to over a thousand for large multi-domain proteins.

Fold it, and you get atomic coordinates and the backbone conformation that goes with them.

  · Structure coordinates are given as an mmCIF _atom_site loop: one row per atom with element, residue name, chain id, sequence number, and x/y/z position in Å. Only the four main-chain atoms per residue are included here; side chains are omitted to keep the record compact.

  · Backbone dihedral angles. Every residue except chain termini has a φ (preceding-C → N → Cα → C) and a ψ (N → Cα → C → next-N). They are reported in degrees following the IUPAC sign convention. Secondary structure is essentially a statement about which (φ, ψ) basin each residue occupies.

  · The SS8 string is DSSP's per-residue secondary-structure call. α-helix (H) means an i→i+4 H-bond ladder; β-strand (E) means the residue participates in a β-sheet; 3₁₀ (G) and π (I) are tighter and wider helices; T/S are turns/bends; '-' is loop.

  · SS3 is a coarse helix/strand/coil call (letters a/b/c) made by the P-SEA algorithm from inter-Cα distances and dihedrals. It is less detailed than DSSP but needs only Cα positions.

Summarize the fold with a handful of shape descriptors and a per-residue structural alphabet.

  · Radius of gyration (Rg) is the root-mean-square distance of Cα atoms from their centroid — a single number for overall size and compactness. A globular domain of N residues has Rg ≈ 2.2·N^0.38 Å; an extended or disordered chain has a much larger Rg. The Cα contact count is the number of residue pairs whose Cα atoms are within 8 Å and are more than four positions apart in sequence — a standard proxy for tertiary packing density. The bounding box is the smallest axis-aligned box enclosing all Cα atoms.

  · The Foldseek 3Di string encodes local tertiary geometry as a 20-letter alphabet — one character per residue — derived from the relative positions of nearby Cα atoms. Unlike the amino-acid sequence, 3Di is a direct function of the 3D structure, so two proteins with the same fold have similar 3Di strings even at low sequence identity.

  · Solvent-accessible surface area (SASA) is the area in Å² traced out by the centre of a 1.4 Å probe sphere (a water molecule) rolled over the protein's van der Waals surface (Shrake–Rupley / Lee–Richards construction). Buried residues have near-zero SASA; fully exposed residues can exceed 200 Å². The total SASA scales roughly with the number of surface residues.

Ask how reliable the model is.

  · pLDDT (predicted Local Distance Difference Test) is AlphaFold's per-residue confidence score, ranging from 0 to 100. Values above 90 indicate high confidence (typically well-packed cores); 70–90 is confident; 50–70 low confidence; below 50 usually means the region is disordered or the prediction is unreliable there. AlphaFold stores pLDDT in the mmCIF B-factor column.

  · B-factor (Debye–Waller factor) reflects atomic displacement in the crystal lattice. It is an experimental observable (units Å²), not a prediction; low values mean the atom is pinned down, high values mean it moves or is heterogeneous across the crystal.

  · Predicted Aligned Error (PAE) is an AlphaFold confidence matrix: entry (i, j) is the expected error in the position of residue j, in ångströms, when the prediction is superimposed on the true structure at residue i. Low PAE within a block of residues means that block is internally rigid and well-predicted; high PAE between two blocks means their relative placement is uncertain even if each block individually is confident.

Place it in context: what it resembles, what it is annotated as, and how it looks.

  · Nearest PDB neighbors are the top structural matches found by Foldseek when searching this structure against the entire Protein Data Bank. Each hit reports a TM-score (0 to 1; >0.5 almost always implies the same fold) and an E-value. These are *structural* homologs — they may share no detectable sequence similarity.

  · Functional annotations link the protein to curated databases. InterPro entries identify conserved domains and families by matching the sequence against member-database signatures (Pfam, PROSITE, CDD, …). Gene Ontology (GO) terms describe molecular function, biological process, and cellular component in a controlled vocabulary. CATH places the structure in a hierarchical fold classification (Class/Architecture/Topology/Homologous-superfamily). The organism is the source species.

  · Three diagnostic plots accompany the record. The Cα contact map visualizes the tertiary structure as a 2D adjacency matrix (8 Å cutoff, sequence-local contacts suppressed). The Ramachandran plot shows the distribution of backbone (φ, ψ) torsions, with points in the α and β basins reflecting secondary structure content. The PAE plot shows AlphaFold's inter-residue confidence as a color matrix.

  · Six rendered views show the 3D structure from the faces of a cube — i.e. along ±x, ±y, ±z. Rendering representation is drawn randomly per protein from cartoon (secondary-structure ribbons), sticks (backbone bonds), or molecular surface; coloring is either N→C rainbow (blue at the N-terminus through red at the C-terminus) or one color per chain.